Protein AF-A0AA95JXZ5-F1 (afdb_monomer)

Nearest PDB structures (foldseek):
  4j3o-assembly1_C  TM=3.258E-01  e=1.562E-01  Escherichia coli K-12
  1qpp-assembly1_A  TM=3.123E-01  e=1.182E-01  Escherichia coli
  1l4i-assembly1_A  TM=3.064E-01  e=6.408E-02  Escherichia coli
  3dsn-assembly1_A  TM=2.847E-01  e=1.477E-01  Yersinia pestis
  2co7-assembly1_B  TM=2.631E-01  e=3.805E-01  Salmonella enterica subsp. enterica serovar Typhimurium str. LT2

Solvent-accessible surface area (backbone atoms only — not comparable to full-atom values): 13450 Å² total; per-residue (Å²): 138,83,87,81,88,86,82,89,80,90,79,92,81,89,82,89,80,89,79,83,85,80,84,81,78,91,74,82,85,77,82,82,77,88,67,92,72,79,88,74,79,78,72,84,72,70,94,54,55,61,56,97,84,36,72,70,66,85,46,72,63,70,48,52,82,29,75,88,63,42,46,41,31,41,36,41,30,58,72,94,48,74,51,70,47,62,22,42,52,69,56,54,13,59,79,66,79,59,49,27,38,22,36,30,25,56,96,55,98,35,39,46,48,53,76,62,73,50,76,54,69,77,53,46,78,49,96,85,41,51,34,74,31,45,32,45,27,38,34,78,93,56,95,52,73,42,85,43,43,30,40,26,26,23,34,47,53,97,87,36,36,23,37,30,26,36,42,52,68,91,87,45,40,57,35,22,20,49,37,38,42,77,34,64,84,79,42,72,81,64,70,74,46,47,32,36,42,59,37,62,35,34,39,35,41,78,70,40,84,81,53,66,47,84,41,69,44,34,40,42,40,38,34,88

pLDDT: mean 74.13, std 23.11, range [26.23, 98.06]

Structure (mmCIF, N/CA/C/O backbone):
data_AF-A0AA95JXZ5-F1
#
_entry.id   AF-A0AA95JXZ5-F1
#
loop_
_atom_site.group_PDB
_atom_site.id
_atom_site.type_symbol
_atom_site.label_atom_id
_atom_site.label_alt_id
_atom_site.label_comp_id
_atom_site.label_asym_id
_atom_site.label_entity_id
_atom_site.label_seq_id
_atom_site.pdbx_PDB_ins_code
_atom_site.Cartn_x
_atom_site.Cartn_y
_atom_site.Cartn_z
_atom_site.occupancy
_atom_site.B_iso_or_equiv
_atom_site.auth_seq_id
_atom_site.auth_comp_id
_atom_site.auth_asym_id
_atom_site.auth_atom_id
_atom_site.pdbx_PDB_model_num
ATOM 1 N N . MET A 1 1 ? 23.896 -28.099 -85.132 1.00 43.19 1 MET A N 1
ATOM 2 C CA . MET A 1 1 ? 22.824 -27.150 -84.750 1.00 43.19 1 MET A CA 1
ATOM 3 C C . MET A 1 1 ? 23.008 -26.856 -83.258 1.00 43.19 1 MET A C 1
ATOM 5 O O . MET A 1 1 ? 22.682 -27.702 -82.448 1.00 43.19 1 MET A O 1
ATOM 9 N N . LEU A 1 2 ? 23.981 -26.020 -82.883 1.00 34.56 2 LEU A N 1
ATOM 10 C CA . LEU A 1 2 ? 23.867 -24.585 -82.557 1.00 34.56 2 LEU A CA 1
ATOM 11 C C . LEU A 1 2 ? 22.779 -24.227 -81.519 1.00 34.56 2 LEU A C 1
ATOM 13 O O . LEU A 1 2 ? 21.628 -24.065 -81.896 1.00 34.56 2 LEU A O 1
ATOM 17 N N . ARG A 1 3 ? 23.268 -23.968 -80.286 1.00 34.78 3 ARG A N 1
ATOM 18 C CA . ARG A 1 3 ? 22.788 -23.050 -79.216 1.00 34.78 3 ARG A CA 1
ATOM 19 C C . ARG A 1 3 ? 21.442 -23.420 -78.550 1.00 34.78 3 ARG A C 1
ATOM 21 O O . ARG A 1 3 ? 20.511 -23.822 -79.218 1.00 34.78 3 ARG A O 1
ATOM 28 N N . PHE A 1 4 ? 21.273 -23.329 -77.229 1.00 44.59 4 PHE A N 1
ATOM 29 C CA . PHE A 1 4 ? 21.661 -22.221 -76.352 1.00 44.59 4 PHE A CA 1
ATOM 30 C C . PHE A 1 4 ? 22.090 -22.651 -74.936 1.00 44.59 4 PHE A C 1
ATOM 32 O O . PHE A 1 4 ? 21.435 -23.444 -74.269 1.00 44.59 4 PHE A O 1
ATOM 39 N N . PHE A 1 5 ? 23.179 -22.025 -74.491 1.00 41.84 5 PHE A N 1
ATOM 40 C CA . PHE A 1 5 ? 23.481 -21.660 -73.106 1.00 41.84 5 PHE A CA 1
ATOM 41 C C . PHE A 1 5 ? 22.440 -20.637 -72.606 1.00 41.84 5 PHE A C 1
ATOM 43 O O . PHE A 1 5 ? 22.136 -19.711 -73.354 1.00 41.84 5 PHE A O 1
ATOM 50 N N . GLN A 1 6 ? 22.004 -20.693 -71.344 1.00 39.56 6 GLN A N 1
ATOM 51 C CA . GLN A 1 6 ? 22.535 -19.805 -70.293 1.00 39.56 6 GLN A CA 1
ATOM 52 C C . GLN A 1 6 ? 21.891 -20.046 -68.906 1.00 39.56 6 GLN A C 1
ATOM 54 O O . GLN A 1 6 ? 20.813 -20.632 -68.827 1.00 39.56 6 GLN A O 1
ATOM 59 N N . PRO A 1 7 ? 22.581 -19.633 -67.821 1.00 51.41 7 PRO A N 1
ATOM 60 C CA . PRO A 1 7 ? 22.330 -20.031 -66.436 1.00 51.41 7 PRO A CA 1
ATOM 61 C C . PRO A 1 7 ? 21.841 -18.855 -65.554 1.00 51.41 7 PRO A C 1
ATOM 63 O O . PRO A 1 7 ? 21.594 -17.768 -66.067 1.00 51.41 7 PRO A O 1
ATOM 66 N N . GLN A 1 8 ? 21.855 -19.081 -64.227 1.00 40.22 8 GLN A N 1
ATOM 67 C CA . GLN A 1 8 ? 21.884 -18.086 -63.127 1.00 40.22 8 GLN A CA 1
ATOM 68 C C . GLN A 1 8 ? 20.498 -17.541 -62.717 1.00 40.22 8 GLN A C 1
ATOM 70 O O . GLN A 1 8 ? 19.627 -17.366 -63.551 1.00 40.22 8 GLN A O 1
ATOM 75 N N . ASP A 1 9 ? 20.159 -17.266 -61.458 1.00 44.00 9 ASP A N 1
ATOM 76 C CA . ASP A 1 9 ? 20.909 -17.201 -60.205 1.00 44.00 9 ASP A CA 1
ATOM 77 C C . ASP A 1 9 ? 19.914 -17.243 -59.028 1.00 44.00 9 ASP A C 1
ATOM 79 O O . ASP A 1 9 ? 18.775 -16.787 -59.136 1.00 44.00 9 ASP A O 1
ATOM 83 N N . LYS A 1 10 ? 20.360 -17.732 -57.866 1.00 49.53 10 LYS A N 1
ATOM 84 C CA . LYS A 1 10 ? 19.676 -17.491 -56.586 1.00 49.53 10 LYS A CA 1
ATOM 85 C C . LYS A 1 10 ? 19.939 -16.052 -56.143 1.00 49.53 10 LYS A C 1
ATOM 87 O O . LYS A 1 10 ? 21.102 -15.664 -56.108 1.00 49.53 10 LYS A O 1
ATOM 92 N N . LYS A 1 11 ? 18.910 -15.339 -55.669 1.00 47.16 11 LYS A N 1
ATOM 93 C CA . LYS A 1 11 ? 19.008 -14.305 -54.617 1.00 47.16 11 LYS A CA 1
ATOM 94 C C . LYS A 1 11 ? 17.624 -14.001 -54.031 1.00 47.16 11 LYS A C 1
ATOM 96 O O . LYS A 1 11 ? 16.738 -13.508 -54.716 1.00 47.16 11 LYS A O 1
ATOM 101 N N . TYR A 1 12 ? 17.470 -14.308 -52.745 1.00 49.78 12 TYR A N 1
ATOM 102 C CA . TYR A 1 12 ? 16.412 -13.792 -51.880 1.00 49.78 12 TYR A CA 1
ATOM 103 C C . TYR A 1 12 ? 16.773 -12.367 -51.465 1.00 49.78 12 TYR A C 1
ATOM 105 O O . TYR A 1 12 ? 17.849 -12.189 -50.901 1.00 49.78 12 TYR A O 1
ATOM 113 N N . ILE A 1 13 ? 15.872 -11.400 -51.660 1.00 49.19 13 ILE A N 1
ATOM 114 C CA . ILE A 1 13 ? 15.792 -10.185 -50.836 1.00 49.19 13 ILE A CA 1
ATOM 115 C C . ILE A 1 13 ? 14.310 -9.838 -50.647 1.00 49.19 13 ILE A C 1
ATOM 117 O O . ILE A 1 13 ? 13.602 -9.480 -51.583 1.00 49.19 13 ILE A O 1
ATOM 121 N N . LEU A 1 14 ? 13.867 -9.989 -49.403 1.00 46.66 14 LEU A N 1
ATOM 122 C CA . LEU A 1 14 ? 12.642 -9.454 -48.824 1.00 46.66 14 LEU A CA 1
ATOM 123 C C . LEU A 1 14 ? 12.876 -7.969 -48.516 1.00 46.66 14 LEU A C 1
ATOM 125 O O . LEU A 1 14 ? 13.851 -7.679 -47.836 1.00 46.66 14 LEU A O 1
ATOM 129 N N . PHE A 1 15 ? 11.983 -7.063 -48.918 1.00 46.19 15 PHE A N 1
ATOM 130 C CA . PHE A 1 15 ? 11.674 -5.873 -48.117 1.00 46.19 15 PHE A CA 1
ATOM 131 C C . PHE A 1 15 ? 10.249 -5.386 -48.398 1.00 46.19 15 PHE A C 1
ATOM 133 O O . PHE A 1 15 ? 9.866 -5.075 -49.522 1.00 46.19 15 PHE A O 1
ATOM 140 N N . VAL A 1 16 ? 9.475 -5.376 -47.318 1.00 46.22 16 VAL A N 1
ATOM 141 C CA . VAL A 1 16 ? 8.135 -4.817 -47.158 1.00 46.22 16 VAL A CA 1
ATOM 142 C C . VAL A 1 16 ? 8.225 -3.294 -47.191 1.00 46.22 16 VAL A C 1
ATOM 144 O O . VAL A 1 16 ? 9.085 -2.735 -46.517 1.00 46.22 16 VAL A O 1
ATOM 147 N N . LEU A 1 17 ? 7.291 -2.624 -47.869 1.00 42.25 17 LEU A N 1
ATOM 148 C CA . LEU A 1 17 ? 6.917 -1.254 -47.518 1.00 42.25 17 LEU A CA 1
ATOM 149 C C . LEU A 1 17 ? 5.426 -1.027 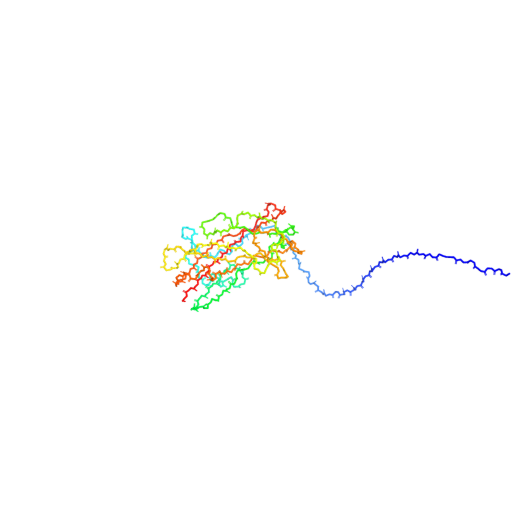-47.776 1.00 42.25 17 LEU A C 1
ATOM 151 O O . LEU A 1 17 ? 4.954 -0.860 -48.897 1.00 42.25 17 LEU A O 1
ATOM 155 N N . PHE A 1 18 ? 4.701 -1.073 -46.661 1.00 40.00 18 PHE A N 1
ATOM 156 C CA . PHE A 1 18 ? 3.349 -0.577 -46.468 1.00 40.00 18 PHE A CA 1
ATOM 157 C C . PHE A 1 18 ? 3.314 0.928 -46.759 1.00 40.00 18 PHE A C 1
ATOM 159 O O . PHE A 1 18 ? 4.159 1.683 -46.280 1.00 40.00 18 PHE A O 1
ATOM 166 N N . SER A 1 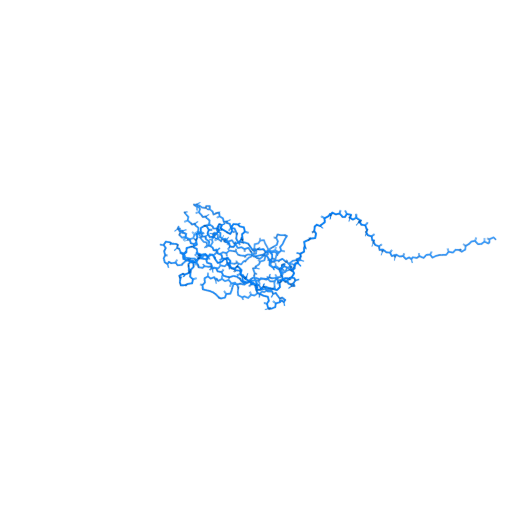19 ? 2.312 1.391 -47.495 1.00 40.88 19 SER A N 1
ATOM 167 C CA . SER A 1 19 ? 1.974 2.813 -47.582 1.00 40.88 19 SER A CA 1
ATOM 168 C C . SER A 1 19 ? 0.457 2.938 -47.563 1.00 40.88 19 SER A C 1
ATOM 170 O O . SER A 1 19 ? -0.196 2.947 -48.602 1.00 40.88 19 SER A O 1
ATOM 172 N N . ILE A 1 20 ? -0.109 2.985 -46.356 1.00 47.72 20 ILE A N 1
ATOM 173 C CA . ILE A 1 20 ? -1.484 3.439 -46.150 1.00 47.72 20 ILE A CA 1
ATOM 174 C C . ILE A 1 20 ? -1.428 4.966 -46.099 1.00 47.72 20 ILE A C 1
ATOM 176 O O . ILE A 1 20 ? -0.910 5.548 -45.147 1.00 47.72 20 ILE A O 1
ATOM 180 N N . LEU A 1 21 ? -1.963 5.607 -47.139 1.00 39.97 21 LEU A N 1
ATOM 181 C CA . LEU A 1 21 ? -2.372 7.005 -47.080 1.00 39.97 21 LEU A CA 1
ATOM 182 C C . LEU A 1 21 ? -3.576 7.112 -46.136 1.00 39.97 21 LEU A C 1
ATOM 184 O O . LEU A 1 21 ? -4.660 6.633 -46.460 1.00 39.97 21 LEU A O 1
ATOM 188 N N . VAL A 1 22 ? -3.405 7.788 -45.000 1.00 47.00 22 VAL A N 1
ATOM 189 C CA . VAL A 1 22 ? -4.522 8.364 -44.242 1.00 47.00 22 VAL A CA 1
ATOM 190 C C . VAL A 1 22 ? -4.534 9.859 -44.535 1.00 47.00 22 VAL A C 1
ATOM 192 O O . VAL A 1 22 ? -3.673 10.608 -44.075 1.00 47.00 22 VAL A O 1
ATOM 195 N N . LEU A 1 23 ? -5.497 10.290 -45.348 1.00 43.50 23 LEU A N 1
ATOM 196 C CA . LEU A 1 23 ? -5.754 11.700 -45.605 1.00 43.50 23 LEU A CA 1
ATOM 197 C C . LEU A 1 23 ? -6.553 12.304 -44.441 1.00 43.50 23 LEU A C 1
ATOM 199 O O . LEU A 1 23 ? -7.715 11.982 -44.227 1.00 43.50 23 LEU A O 1
ATOM 203 N N . ALA A 1 24 ? -5.861 13.180 -43.713 1.00 37.38 24 ALA A N 1
ATOM 204 C CA . ALA A 1 24 ? -6.305 14.475 -43.199 1.00 37.38 24 ALA A CA 1
ATOM 205 C C . ALA A 1 24 ? -7.728 14.589 -42.609 1.00 37.38 24 ALA A C 1
ATOM 207 O O . ALA A 1 24 ? -8.682 14.957 -43.290 1.00 37.38 24 ALA A O 1
ATOM 208 N N . 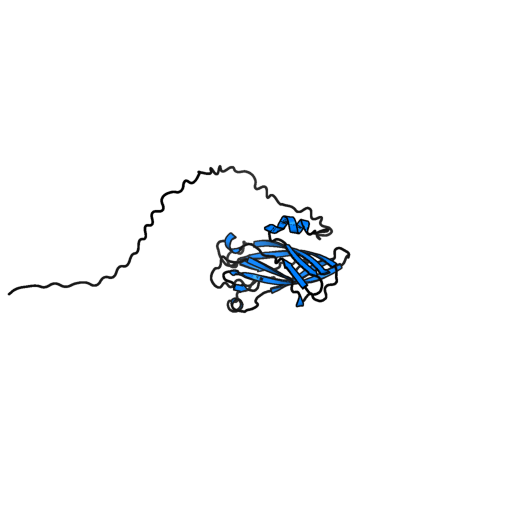GLY A 1 25 ? -7.816 14.446 -41.283 1.00 33.22 25 GLY A N 1
ATOM 209 C CA . GLY A 1 25 ? -8.813 15.139 -40.465 1.00 33.22 25 GLY A CA 1
ATOM 210 C C . GLY A 1 25 ? -8.243 16.463 -39.941 1.00 33.22 25 GLY A C 1
ATOM 211 O O . GLY A 1 25 ? -7.137 16.501 -39.404 1.00 33.22 25 GLY A O 1
ATOM 212 N N . CYS A 1 26 ? -8.985 17.556 -40.119 1.00 38.53 26 CYS A N 1
ATOM 213 C CA . CYS A 1 26 ? -8.640 18.914 -39.698 1.00 38.53 26 CYS A CA 1
ATOM 214 C C . CYS A 1 26 ? -8.345 19.028 -38.189 1.00 38.53 26 CYS A C 1
ATOM 216 O O . CYS A 1 26 ? -9.260 19.066 -37.368 1.00 38.53 26 CYS A O 1
ATOM 218 N N . GLY A 1 27 ? -7.069 19.174 -37.825 1.00 34.69 27 GLY A N 1
ATOM 219 C CA . GLY A 1 27 ? -6.646 19.609 -36.494 1.00 34.69 27 GLY A CA 1
ATOM 220 C C . GLY A 1 27 ? -6.626 21.135 -36.395 1.00 34.69 27 GLY A C 1
ATOM 221 O O . GLY A 1 27 ? -5.846 21.801 -37.077 1.00 34.69 27 GLY A O 1
ATOM 222 N N . LYS A 1 28 ? -7.463 21.705 -35.521 1.00 37.09 28 LYS A N 1
ATOM 223 C CA . LYS A 1 28 ? -7.310 23.086 -35.036 1.00 37.09 28 LYS A CA 1
ATOM 224 C C . LYS A 1 28 ? -5.917 23.232 -34.411 1.00 37.09 28 LYS A C 1
ATOM 226 O O . LYS A 1 28 ? -5.587 22.522 -33.465 1.00 37.09 28 LYS A O 1
ATOM 231 N N . LYS A 1 29 ? -5.117 24.177 -34.914 1.00 32.81 29 LYS A N 1
ATOM 232 C CA . LYS A 1 29 ? -3.873 24.617 -34.269 1.00 32.81 29 LYS A CA 1
ATOM 233 C C . LYS A 1 29 ? -4.215 25.246 -32.918 1.00 32.81 29 LYS A C 1
ATOM 235 O O . LYS A 1 29 ? -4.776 26.337 -32.876 1.00 32.81 29 LYS A O 1
ATOM 240 N N . ILE A 1 30 ? -3.868 24.569 -31.829 1.00 34.84 30 ILE A N 1
ATOM 241 C CA . ILE A 1 30 ? -3.812 25.185 -30.504 1.00 34.84 30 ILE A CA 1
ATOM 242 C C . ILE A 1 30 ? -2.408 25.776 -30.369 1.00 34.84 30 ILE A C 1
ATOM 244 O O . ILE A 1 30 ? -1.409 25.060 -30.374 1.00 34.84 30 ILE A O 1
ATOM 248 N N . HIS A 1 31 ? -2.343 27.103 -30.321 1.00 29.05 31 HIS A N 1
ATOM 249 C CA . HIS A 1 31 ? -1.143 27.855 -29.980 1.00 29.05 31 HIS A CA 1
ATOM 250 C C . HIS A 1 31 ? -0.789 27.577 -28.511 1.00 29.05 31 HIS A C 1
ATOM 252 O O . HIS A 1 31 ? -1.501 28.035 -27.621 1.00 29.05 31 HIS A O 1
ATOM 258 N N . PHE A 1 32 ? 0.321 26.889 -28.242 1.00 29.23 32 PHE A N 1
ATOM 259 C CA . PHE A 1 32 ? 0.961 26.973 -26.929 1.00 29.23 32 PHE A CA 1
ATOM 260 C C . PHE A 1 32 ? 1.926 28.155 -26.945 1.00 29.23 32 PHE A C 1
ATOM 262 O O . PHE A 1 32 ? 3.040 28.087 -27.459 1.00 29.23 32 PHE A O 1
ATOM 269 N N . SER A 1 33 ? 1.442 29.278 -26.417 1.00 28.98 33 SER A N 1
ATOM 270 C CA . SER A 1 33 ? 2.281 30.408 -26.044 1.00 28.98 33 SER A CA 1
ATOM 271 C C . SER A 1 33 ? 3.094 30.010 -24.817 1.00 28.98 33 SER A C 1
ATOM 273 O O . SER A 1 33 ? 2.550 29.885 -23.724 1.00 28.98 33 SER A O 1
ATOM 275 N N . SER A 1 34 ? 4.402 29.848 -25.002 1.00 36.00 34 SER A N 1
ATOM 276 C CA . SER A 1 34 ? 5.377 29.820 -23.915 1.00 36.00 34 SER A CA 1
ATOM 277 C C . SER A 1 34 ? 5.326 31.151 -23.165 1.00 36.00 34 SER A C 1
ATOM 279 O O . SER A 1 34 ? 5.715 32.188 -23.703 1.00 36.00 34 SER A O 1
ATOM 281 N N . LYS A 1 35 ? 4.854 31.126 -21.919 1.00 30.36 35 LYS A N 1
ATOM 282 C CA . LYS A 1 35 ? 5.167 32.151 -20.926 1.00 30.36 35 LYS A CA 1
ATOM 283 C C . LYS A 1 35 ? 5.848 31.469 -19.750 1.00 30.36 35 LYS A C 1
ATOM 285 O O . LYS A 1 35 ? 5.239 30.659 -19.063 1.00 30.36 35 LYS A O 1
ATOM 290 N N . ASN A 1 36 ? 7.109 31.844 -19.544 1.00 37.97 36 ASN A N 1
ATOM 291 C CA . ASN A 1 36 ? 7.760 31.780 -18.245 1.00 37.97 36 ASN A CA 1
ATOM 292 C C . ASN A 1 36 ? 6.834 32.422 -17.206 1.00 37.97 36 ASN A C 1
ATOM 294 O O . ASN A 1 36 ? 6.407 33.565 -17.383 1.00 37.97 36 ASN A O 1
ATOM 298 N N . GLY A 1 37 ? 6.529 31.679 -16.153 1.00 27.84 37 GLY A N 1
ATOM 299 C CA . GLY A 1 37 ? 5.707 32.128 -15.041 1.00 27.84 37 GLY A CA 1
ATOM 300 C C . GLY A 1 37 ? 5.565 30.985 -14.051 1.00 27.84 37 GLY A C 1
ATOM 301 O O . GLY A 1 37 ? 4.931 29.988 -14.368 1.00 27.84 37 GLY A O 1
ATOM 302 N N . GLU A 1 38 ? 6.261 31.130 -12.927 1.00 27.56 38 GLU A N 1
ATOM 303 C CA . GLU A 1 38 ? 6.088 30.455 -11.637 1.00 27.56 38 GLU A CA 1
ATOM 304 C C . GLU A 1 38 ? 5.159 29.235 -11.602 1.00 27.56 38 GLU A C 1
ATOM 306 O O . GLU A 1 38 ? 3.936 29.341 -11.695 1.00 27.56 38 GLU A O 1
ATOM 311 N N . THR A 1 39 ? 5.758 28.071 -11.342 1.00 26.23 39 THR A N 1
ATOM 312 C CA . THR A 1 39 ? 5.060 26.856 -10.929 1.00 26.23 39 THR A CA 1
ATOM 313 C C . THR A 1 39 ? 4.381 27.099 -9.579 1.00 26.23 39 THR A C 1
ATOM 315 O O . THR A 1 39 ? 4.920 26.784 -8.521 1.00 26.23 39 THR A O 1
ATOM 318 N N . THR A 1 40 ? 3.181 27.670 -9.597 1.00 29.70 40 THR A N 1
ATOM 319 C CA . THR A 1 40 ? 2.250 27.560 -8.478 1.00 29.70 40 THR A CA 1
ATOM 320 C C . THR A 1 40 ? 1.759 26.117 -8.476 1.00 29.70 40 THR A C 1
ATOM 322 O O . THR A 1 40 ? 0.859 25.738 -9.224 1.00 29.70 40 THR A O 1
ATOM 325 N N . GLN A 1 41 ? 2.418 25.280 -7.669 1.00 32.44 41 GLN A N 1
ATOM 326 C CA . GLN A 1 41 ? 1.840 24.028 -7.199 1.00 32.44 41 GLN A CA 1
ATOM 327 C C . GLN A 1 41 ? 0.540 24.392 -6.484 1.00 32.44 41 GLN A C 1
ATOM 329 O O . GLN A 1 41 ? 0.548 24.863 -5.351 1.00 32.44 41 GLN A O 1
ATOM 334 N N . GLY A 1 42 ? -0.583 24.223 -7.179 1.00 26.88 42 GLY A N 1
ATOM 335 C CA . GLY A 1 42 ? -1.884 24.138 -6.542 1.00 26.88 42 GLY A CA 1
ATOM 336 C C . GLY A 1 42 ? -1.919 22.846 -5.743 1.00 26.88 42 GLY A C 1
ATOM 337 O O . GLY A 1 42 ? -2.405 21.830 -6.231 1.00 26.88 42 GLY A O 1
ATOM 338 N N . GLU A 1 43 ? -1.347 22.869 -4.541 1.00 33.41 43 GLU A N 1
ATOM 339 C CA . GLU A 1 43 ? -1.717 21.930 -3.497 1.00 33.41 43 GLU A CA 1
ATOM 340 C C . GLU A 1 43 ? -3.224 22.087 -3.293 1.00 33.41 43 GLU A C 1
ATOM 342 O O . GLU A 1 43 ? -3.691 23.089 -2.751 1.00 33.41 43 GLU A O 1
ATOM 347 N N . THR A 1 44 ? -4.014 21.107 -3.724 1.00 31.09 44 THR A N 1
ATOM 348 C CA . THR A 1 44 ? -5.335 20.895 -3.133 1.00 31.09 44 THR A CA 1
ATOM 349 C C . THR A 1 44 ? -5.104 20.362 -1.725 1.00 31.09 44 THR A C 1
ATOM 351 O O . THR A 1 44 ? -5.201 19.163 -1.461 1.00 31.09 44 THR A O 1
ATOM 354 N N . SER A 1 45 ? -4.697 21.261 -0.830 1.00 34.59 45 SER A N 1
ATOM 355 C CA . SER A 1 45 ? -4.623 21.016 0.598 1.00 34.59 45 SER A CA 1
ATOM 356 C C . SER A 1 45 ? -6.051 20.801 1.088 1.00 34.59 45 SER A C 1
ATOM 358 O O . SER A 1 45 ? -6.870 21.714 1.172 1.00 34.59 45 SER A O 1
ATOM 360 N N . LEU A 1 46 ? -6.388 19.537 1.336 1.00 41.50 46 LEU A N 1
ATOM 361 C CA . LEU A 1 46 ? -7.597 19.199 2.073 1.00 41.50 46 LEU A CA 1
ATOM 362 C C . LEU A 1 46 ? -7.534 19.905 3.432 1.00 41.50 46 LEU A C 1
ATOM 364 O O . LEU A 1 46 ? -6.478 19.919 4.069 1.00 41.50 46 LEU A O 1
ATOM 368 N N . ASN A 1 47 ? -8.662 20.455 3.886 1.00 37.66 47 ASN A N 1
ATOM 369 C CA . ASN A 1 47 ? -8.830 21.018 5.230 1.00 37.66 47 ASN A CA 1
ATOM 370 C C . ASN A 1 47 ? -8.857 19.892 6.278 1.00 37.66 47 ASN A C 1
ATOM 372 O O . ASN A 1 47 ? -9.834 19.688 6.991 1.00 37.66 47 ASN A O 1
ATOM 376 N N . VAL A 1 48 ? -7.775 19.130 6.355 1.00 45.97 48 VAL A N 1
ATOM 377 C CA . VAL A 1 48 ? -7.544 18.143 7.395 1.00 45.97 48 VAL A CA 1
ATOM 378 C C . VAL A 1 48 ? -6.826 18.872 8.515 1.00 45.97 48 VAL A C 1
ATOM 380 O O . VAL A 1 48 ? -5.654 19.224 8.401 1.00 45.97 48 VAL A O 1
ATOM 383 N N . THR A 1 49 ? -7.526 19.152 9.609 1.00 44.81 49 THR A N 1
ATOM 384 C CA . THR A 1 49 ? -6.870 19.678 10.805 1.00 44.81 49 THR A CA 1
ATOM 385 C C . THR A 1 49 ? -5.943 18.596 11.345 1.00 44.81 49 THR A C 1
ATOM 387 O O . THR A 1 49 ? -6.378 17.476 11.593 1.00 44.81 49 THR A O 1
ATOM 390 N N . HIS A 1 50 ? -4.657 18.900 11.508 1.00 48.50 50 HIS A N 1
ATOM 391 C CA . HIS A 1 50 ? -3.714 17.967 12.113 1.00 48.50 50 HIS A CA 1
ATOM 392 C C . HIS A 1 50 ? -3.582 18.265 13.611 1.00 48.50 50 HIS A C 1
ATOM 394 O O . HIS A 1 50 ? -3.184 19.365 13.987 1.00 48.50 50 HIS A O 1
ATOM 400 N N . ILE A 1 51 ? -3.871 17.294 14.478 1.00 45.81 51 ILE A N 1
ATOM 401 C CA . ILE A 1 51 ? -3.586 17.372 15.918 1.00 45.81 51 ILE A CA 1
ATOM 402 C C . ILE A 1 51 ? -2.425 16.419 16.196 1.00 45.81 51 ILE A C 1
ATOM 404 O O . ILE A 1 51 ? -2.554 15.220 15.984 1.00 45.81 51 ILE A O 1
ATOM 408 N N . ASN A 1 52 ? -1.271 16.933 16.635 1.00 43.19 52 ASN A N 1
ATOM 409 C CA . ASN A 1 52 ? -0.049 16.144 16.882 1.00 43.19 52 ASN A CA 1
ATOM 410 C C . ASN A 1 52 ? 0.422 15.300 15.675 1.00 43.19 52 ASN A C 1
ATOM 412 O O . ASN A 1 52 ? 0.951 14.205 15.846 1.00 43.19 52 ASN A O 1
ATOM 416 N N . GLY A 1 53 ? 0.209 15.795 14.450 1.00 46.41 53 GLY A N 1
ATOM 417 C CA . GLY A 1 53 ? 0.530 15.076 13.211 1.00 46.41 53 GLY A CA 1
ATOM 418 C C . GLY A 1 53 ? -0.566 14.121 12.724 1.00 46.41 53 GLY A C 1
ATOM 419 O O . GLY A 1 53 ? -0.431 13.568 11.638 1.00 46.41 53 GLY A O 1
ATOM 420 N N . PHE A 1 54 ? -1.670 13.975 13.463 1.00 43.44 54 PHE A N 1
ATOM 421 C CA . PHE A 1 54 ? -2.802 13.130 13.084 1.00 43.44 54 PHE A CA 1
ATOM 422 C C . PHE A 1 54 ? -3.906 13.921 12.396 1.00 43.44 54 PHE A C 1
ATOM 424 O O . PHE A 1 54 ? -4.293 14.963 12.923 1.00 43.44 54 PHE A O 1
ATOM 431 N N . PRO A 1 55 ? -4.480 13.415 11.297 1.00 56.84 55 PRO A N 1
ATOM 432 C CA . PRO A 1 55 ? -5.673 14.009 10.712 1.00 56.84 55 PRO A CA 1
ATOM 433 C C . PRO A 1 55 ? -6.836 13.894 11.711 1.00 56.84 55 PRO A C 1
ATOM 435 O O . PRO A 1 55 ? -7.169 12.796 12.123 1.00 56.84 55 PRO A O 1
ATOM 438 N N . SER A 1 56 ? -7.437 14.995 12.165 1.00 47.94 56 SER A N 1
ATOM 439 C CA . SER A 1 56 ? -8.373 14.978 13.303 1.00 47.94 56 SER A CA 1
ATOM 440 C C . SER A 1 56 ? -9.823 14.677 12.926 1.00 47.94 56 SER A C 1
ATOM 442 O O . SER A 1 56 ? -10.660 14.530 13.813 1.00 47.94 56 SER A O 1
ATOM 444 N N . ASN A 1 57 ? -10.149 14.636 11.633 1.00 54.84 57 ASN A N 1
ATOM 445 C CA . ASN A 1 57 ? -11.490 14.321 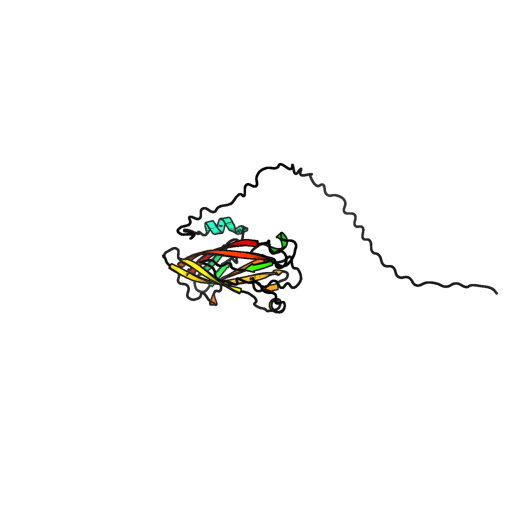11.148 1.00 54.84 57 ASN A CA 1
ATOM 446 C C . ASN A 1 57 ? -11.431 13.964 9.653 1.00 54.84 57 ASN A C 1
ATOM 448 O O . ASN A 1 57 ? -11.644 14.832 8.816 1.00 54.84 57 ASN A O 1
ATOM 452 N N . ILE A 1 58 ? -11.091 12.717 9.310 1.00 57.59 58 ILE A N 1
ATOM 453 C CA . ILE A 1 58 ? -11.294 12.225 7.939 1.00 57.59 58 ILE A CA 1
ATOM 454 C C . ILE A 1 58 ? -12.753 11.787 7.838 1.00 57.59 58 ILE A C 1
ATOM 456 O O . ILE A 1 58 ? -13.197 10.883 8.548 1.00 57.59 58 ILE A O 1
ATOM 460 N N . THR A 1 59 ? -13.510 12.457 6.984 1.00 58.91 59 THR A N 1
ATOM 461 C CA . THR A 1 59 ? -14.900 12.136 6.676 1.00 58.91 59 THR A CA 1
ATOM 462 C C . THR A 1 59 ? -14.991 11.359 5.366 1.00 58.91 59 THR A C 1
ATOM 464 O O . THR A 1 59 ? -14.087 11.403 4.527 1.00 58.91 59 THR A O 1
ATOM 467 N N . GLU A 1 60 ? -16.124 10.689 5.138 1.00 56.72 60 GLU A N 1
ATOM 468 C CA . GLU A 1 60 ? -16.439 10.166 3.806 1.00 56.72 60 GLU A CA 1
ATOM 469 C C . GLU A 1 60 ? -16.370 11.261 2.742 1.00 56.72 60 GLU A C 1
ATOM 471 O O . GLU A 1 60 ? -16.028 10.958 1.613 1.00 56.72 60 GLU A O 1
ATOM 476 N N . GLN A 1 61 ? -16.639 12.527 3.083 1.00 54.53 61 GLN A N 1
ATOM 477 C CA . GLN A 1 61 ? -16.600 13.652 2.151 1.00 54.53 61 GLN A CA 1
ATOM 478 C C . GLN A 1 61 ? -15.164 14.018 1.727 1.00 54.53 61 GLN A C 1
ATOM 480 O O . GLN A 1 61 ? -14.950 14.384 0.570 1.00 54.53 61 GLN A O 1
ATOM 485 N N . ASP A 1 62 ? -14.177 13.813 2.605 1.00 56.47 62 ASP A N 1
ATOM 486 C CA . ASP A 1 62 ? -12.743 13.939 2.292 1.00 56.47 62 ASP A CA 1
ATOM 487 C C . ASP A 1 62 ? -12.260 12.806 1.370 1.00 56.47 62 ASP A C 1
ATOM 489 O O . ASP A 1 62 ? -11.376 12.996 0.530 1.00 56.47 62 ASP A O 1
ATOM 493 N N . CYS A 1 63 ? -12.901 11.637 1.472 1.00 55.94 63 CYS A N 1
ATOM 494 C CA . CYS A 1 63 ? -12.747 10.533 0.523 1.00 55.94 63 CYS A CA 1
ATOM 495 C C . CYS A 1 63 ? -13.633 10.706 -0.737 1.00 55.94 63 CYS A C 1
ATOM 497 O O . CYS A 1 63 ? -13.318 10.185 -1.803 1.00 55.94 63 CYS A O 1
ATOM 499 N N . ALA A 1 64 ? -14.732 11.469 -0.654 1.00 44.28 64 ALA A N 1
ATOM 500 C CA . ALA A 1 64 ? -15.704 11.665 -1.731 1.00 44.28 64 ALA A CA 1
ATOM 501 C C . ALA A 1 64 ? -15.242 12.712 -2.747 1.00 44.28 64 ALA A C 1
ATOM 503 O O . ALA A 1 64 ? -15.447 12.547 -3.949 1.00 44.28 64 ALA A O 1
ATOM 504 N N . GLN A 1 65 ? -14.538 13.753 -2.288 1.00 44.53 65 GLN A N 1
ATOM 505 C CA . GLN A 1 65 ? -13.827 14.680 -3.176 1.00 44.53 65 GLN A CA 1
ATOM 506 C C . GLN A 1 65 ? -12.692 13.987 -3.956 1.00 44.53 65 GLN A C 1
ATOM 508 O O . GLN A 1 65 ? -12.161 14.558 -4.905 1.00 44.53 65 GLN A O 1
ATOM 513 N N . THR A 1 66 ? -12.378 12.731 -3.615 1.00 43.22 66 THR A N 1
ATOM 514 C CA . THR A 1 66 ? -11.398 11.867 -4.279 1.00 43.22 66 THR A CA 1
ATOM 515 C C . THR A 1 66 ? -12.006 10.590 -4.885 1.00 43.22 66 THR A C 1
ATOM 517 O O . THR A 1 66 ? -11.250 9.695 -5.261 1.00 43.22 66 THR A O 1
ATOM 520 N N . ILE A 1 67 ? -13.333 10.515 -5.114 1.00 34.84 67 ILE A N 1
ATOM 521 C CA . ILE A 1 67 ? -13.984 9.371 -5.812 1.00 34.84 67 ILE A CA 1
ATOM 522 C C . ILE A 1 67 ? -13.358 9.088 -7.191 1.00 34.84 67 ILE A C 1
ATOM 524 O O . ILE A 1 67 ? -13.402 7.958 -7.667 1.00 34.84 67 ILE A O 1
ATOM 528 N N . TYR A 1 68 ? -12.707 10.084 -7.798 1.00 40.12 68 TYR A N 1
ATOM 529 C CA . TYR A 1 68 ? -11.957 9.940 -9.049 1.00 40.12 68 TYR A CA 1
ATOM 530 C C . TYR A 1 68 ? -10.426 9.997 -8.892 1.00 40.12 68 TYR A C 1
ATOM 532 O O . TYR A 1 68 ? -9.720 9.917 -9.893 1.00 40.12 68 TYR A O 1
ATOM 540 N N . ALA A 1 69 ? -9.900 10.152 -7.672 1.00 48.31 69 ALA A N 1
ATOM 541 C CA . ALA A 1 69 ? -8.465 10.332 -7.429 1.00 48.31 69 ALA A CA 1
ATOM 542 C C . ALA A 1 69 ? -7.744 9.061 -6.935 1.00 48.31 69 ALA A C 1
ATOM 544 O O . ALA A 1 69 ? -6.518 9.029 -6.938 1.00 48.31 69 ALA A O 1
ATOM 545 N N . ASN A 1 70 ? -8.468 7.994 -6.567 1.00 59.00 70 ASN A N 1
ATOM 546 C CA . ASN A 1 70 ? -7.895 6.722 -6.088 1.00 59.00 70 ASN A CA 1
ATOM 547 C C . ASN A 1 70 ? -6.945 6.867 -4.880 1.00 59.00 70 ASN A C 1
ATOM 549 O O . ASN A 1 70 ? -6.033 6.067 -4.693 1.00 59.00 70 ASN A O 1
ATOM 553 N N . GLU A 1 71 ? -7.155 7.893 -4.051 1.00 67.38 71 GLU A N 1
ATOM 554 C CA . GLU A 1 71 ? -6.262 8.233 -2.931 1.00 67.38 71 GLU A CA 1
ATOM 555 C C . GLU A 1 71 ? -6.664 7.588 -1.592 1.00 67.38 71 GLU A C 1
ATOM 557 O O . GLU A 1 71 ? -5.933 7.698 -0.602 1.00 67.38 71 GLU A O 1
ATOM 562 N N . CYS A 1 72 ? -7.821 6.919 -1.548 1.00 81.38 72 CYS A N 1
ATOM 563 C CA . CYS A 1 72 ? -8.423 6.409 -0.317 1.00 81.38 72 CYS A CA 1
ATOM 564 C C . CYS A 1 72 ? -8.774 4.919 -0.424 1.00 81.38 72 CYS A C 1
ATOM 566 O O . CYS A 1 72 ? -9.424 4.495 -1.376 1.00 81.38 72 CYS A O 1
ATOM 568 N N . LEU A 1 73 ? -8.391 4.150 0.597 1.00 85.62 73 LEU A N 1
ATOM 569 C CA . LEU A 1 73 ? -8.930 2.823 0.895 1.00 85.62 73 LEU A CA 1
ATOM 570 C C . LEU A 1 73 ? -10.139 3.001 1.821 1.00 85.62 73 LEU A C 1
ATOM 572 O O . LEU A 1 73 ? -9.982 3.493 2.942 1.00 85.62 73 LEU A O 1
ATOM 576 N N . ILE A 1 74 ? -11.326 2.591 1.373 1.00 85.38 74 ILE A N 1
ATOM 577 C CA . ILE A 1 74 ? -12.559 2.669 2.173 1.00 85.38 74 ILE A CA 1
ATOM 578 C C . ILE A 1 74 ? -13.070 1.259 2.421 1.00 85.38 74 ILE A C 1
ATOM 580 O O . ILE A 1 74 ? -13.257 0.493 1.480 1.00 85.38 74 ILE A O 1
ATOM 584 N N . VAL A 1 75 ? -13.334 0.915 3.677 1.00 85.12 75 VAL A N 1
ATOM 585 C CA . VAL A 1 75 ? -13.875 -0.397 4.046 1.00 85.12 75 VAL A CA 1
ATOM 586 C C . VAL A 1 75 ? -15.098 -0.209 4.914 1.00 85.12 75 VAL A C 1
ATOM 588 O O . VAL A 1 75 ? -15.038 0.472 5.932 1.00 85.12 75 VAL A O 1
ATOM 591 N N . LYS A 1 76 ? -16.191 -0.867 4.542 1.00 87.44 76 LYS A N 1
ATOM 592 C CA . LYS A 1 76 ? -17.424 -0.916 5.322 1.00 87.44 76 LYS A CA 1
ATOM 593 C C . LYS A 1 76 ? -17.740 -2.358 5.668 1.00 87.44 76 LYS A C 1
ATOM 595 O O . LYS A 1 76 ? -17.943 -3.176 4.772 1.00 87.44 76 LYS A O 1
ATOM 600 N N . LYS A 1 77 ? -17.791 -2.680 6.956 1.00 85.25 77 LYS A N 1
ATOM 601 C CA . LYS A 1 77 ? -18.261 -3.971 7.453 1.00 85.25 77 LYS A CA 1
ATOM 602 C C . LYS A 1 77 ? -19.674 -3.812 7.996 1.00 85.25 77 LYS A C 1
ATOM 604 O O . LYS A 1 77 ? -19.893 -2.997 8.885 1.00 85.25 77 LYS A O 1
ATOM 609 N N . ASN A 1 78 ? -20.598 -4.615 7.477 1.00 80.75 78 ASN A N 1
ATOM 610 C CA . ASN A 1 78 ? -21.972 -4.722 7.962 1.00 80.75 78 ASN A CA 1
ATOM 611 C C . ASN A 1 78 ? -22.264 -6.195 8.281 1.00 80.75 78 ASN A C 1
ATOM 613 O O . ASN A 1 78 ? -22.481 -6.998 7.367 1.00 80.75 78 ASN A O 1
ATOM 617 N N . GLY A 1 79 ? -22.243 -6.564 9.566 1.00 77.62 79 GLY A N 1
ATOM 618 C CA . GLY A 1 79 ? -22.293 -7.973 9.970 1.00 77.62 79 GLY A CA 1
ATOM 619 C C . GLY A 1 79 ? -21.053 -8.726 9.476 1.00 77.62 79 GLY A C 1
ATOM 620 O O . GLY A 1 79 ? -19.937 -8.249 9.650 1.00 77.62 79 GLY A O 1
ATOM 621 N N . ASP A 1 80 ? -21.222 -9.873 8.814 1.00 75.38 80 ASP A N 1
ATOM 622 C CA . ASP A 1 80 ? -20.093 -10.647 8.262 1.00 75.38 80 ASP A CA 1
ATOM 623 C C . ASP A 1 80 ? -19.624 -10.163 6.876 1.00 75.38 80 ASP A C 1
ATOM 625 O O . ASP A 1 80 ? -18.609 -10.631 6.354 1.00 75.38 80 ASP A O 1
ATOM 629 N N . ASN A 1 81 ? -20.334 -9.205 6.271 1.00 80.12 81 ASN A N 1
ATOM 630 C CA . ASN A 1 81 ? -20.046 -8.726 4.924 1.00 80.12 81 ASN A CA 1
ATOM 631 C C . ASN A 1 81 ? -19.115 -7.513 4.957 1.00 80.12 81 ASN A C 1
ATOM 633 O O . ASN A 1 81 ? -19.461 -6.468 5.511 1.00 80.12 81 ASN A O 1
ATOM 637 N N . TYR A 1 82 ? -17.962 -7.640 4.301 1.00 81.25 82 TYR A N 1
ATOM 638 C CA . TYR A 1 82 ? -17.046 -6.534 4.029 1.00 81.25 82 TYR A CA 1
ATOM 639 C C . TYR A 1 82 ? -17.273 -6.024 2.608 1.00 81.25 82 TYR A C 1
ATOM 641 O O . TYR A 1 82 ? -17.212 -6.793 1.651 1.00 81.25 82 TYR A O 1
ATOM 649 N N . ASN A 1 83 ? -17.507 -4.724 2.476 1.00 82.19 83 ASN A N 1
ATOM 650 C CA . ASN A 1 83 ? -17.474 -4.009 1.212 1.00 82.19 83 ASN A CA 1
ATOM 651 C C . ASN A 1 83 ? -16.250 -3.086 1.231 1.00 82.19 83 ASN A C 1
ATOM 653 O O . ASN A 1 83 ? -16.221 -2.132 2.012 1.00 82.19 83 ASN A O 1
ATOM 657 N N . SER A 1 84 ? -15.228 -3.398 0.431 1.00 77.69 84 SER A N 1
ATOM 658 C CA . SER A 1 84 ? -14.016 -2.586 0.313 1.00 77.69 84 SER A CA 1
ATOM 659 C C . SER A 1 84 ? -13.930 -1.921 -1.059 1.00 77.69 84 SER A C 1
ATOM 661 O O . SER A 1 84 ? -14.082 -2.552 -2.103 1.00 77.69 84 SER A O 1
ATOM 663 N N . GLN A 1 85 ? -13.657 -0.620 -1.050 1.00 82.56 85 GLN A N 1
ATOM 664 C CA . GLN A 1 85 ? -13.125 0.096 -2.196 1.00 82.56 85 GLN A CA 1
ATOM 665 C C . GLN A 1 85 ? -11.604 0.046 -2.105 1.00 82.56 85 GLN A C 1
ATOM 667 O O . GLN A 1 85 ? -11.022 0.652 -1.207 1.00 82.56 85 GLN A O 1
ATOM 672 N N . LEU A 1 86 ? -10.985 -0.656 -3.051 1.00 81.88 86 LEU A N 1
ATOM 673 C CA . LEU A 1 86 ? -9.536 -0.798 -3.160 1.00 81.88 86 LEU A CA 1
ATOM 674 C C . LEU A 1 86 ? -8.852 0.555 -3.378 1.00 81.88 86 LEU A C 1
ATOM 676 O O . LEU A 1 86 ? -9.349 1.402 -4.123 1.00 81.88 86 LEU A O 1
ATOM 680 N N . PHE A 1 87 ? -7.661 0.707 -2.806 1.00 88.75 87 PHE A N 1
ATOM 681 C CA . PHE A 1 87 ? -6.741 1.766 -3.204 1.00 88.75 87 PHE A CA 1
ATOM 682 C C . PHE A 1 87 ? -5.928 1.291 -4.410 1.00 88.75 87 PHE A C 1
ATOM 684 O O . PHE A 1 87 ? -5.391 0.178 -4.391 1.00 88.75 87 PHE A O 1
ATOM 691 N N . PHE A 1 88 ? -5.792 2.137 -5.433 1.00 88.69 88 PHE A N 1
ATOM 692 C CA . PHE A 1 88 ? -4.910 1.848 -6.559 1.00 88.69 88 PHE A CA 1
ATOM 693 C C . PHE A 1 88 ? -4.238 3.101 -7.117 1.00 88.69 88 PHE A C 1
ATOM 695 O O . PHE A 1 88 ? -4.863 4.144 -7.269 1.00 88.69 88 PHE A O 1
ATOM 702 N N . THR A 1 89 ? -2.965 3.014 -7.489 1.00 89.06 89 THR A N 1
ATOM 703 C CA . THR A 1 89 ? -2.306 4.124 -8.192 1.00 89.06 89 THR A CA 1
ATOM 704 C C . THR A 1 89 ? -2.476 3.996 -9.704 1.00 89.06 89 THR A C 1
ATOM 706 O O . THR A 1 89 ? -2.605 2.885 -10.225 1.00 89.06 89 THR A O 1
ATOM 709 N N . PRO A 1 90 ? -2.360 5.103 -10.458 1.00 88.00 90 PRO A N 1
ATOM 710 C CA . PRO A 1 90 ? -2.010 5.028 -11.871 1.00 88.00 90 PRO A CA 1
ATOM 711 C C . PRO A 1 90 ? -0.700 4.258 -12.086 1.00 88.00 90 PRO A C 1
ATOM 713 O O . PRO A 1 90 ? 0.052 3.988 -11.145 1.00 88.00 90 PRO A O 1
ATOM 716 N N . ASN A 1 91 ? -0.404 3.944 -13.345 1.00 89.38 91 ASN A N 1
ATOM 717 C CA . ASN A 1 91 ? 0.862 3.332 -13.722 1.00 89.38 91 ASN A CA 1
ATOM 718 C C . ASN A 1 91 ? 2.027 4.317 -13.520 1.00 89.38 91 ASN A C 1
ATOM 720 O O . ASN A 1 91 ? 2.279 5.164 -14.371 1.00 89.38 91 ASN A O 1
ATOM 724 N N . ILE A 1 92 ? 2.744 4.188 -12.406 1.00 89.75 92 ILE A N 1
ATOM 725 C CA . ILE A 1 92 ? 3.827 5.104 -12.032 1.00 89.75 92 ILE A CA 1
ATOM 726 C C . ILE A 1 92 ? 5.062 4.899 -12.908 1.00 89.75 92 ILE A C 1
ATOM 728 O O . ILE A 1 92 ? 5.766 5.859 -13.205 1.00 89.75 92 ILE A O 1
ATOM 732 N N . ALA A 1 93 ? 5.311 3.673 -13.368 1.00 88.19 93 ALA A N 1
ATOM 733 C CA . ALA A 1 93 ? 6.447 3.398 -14.242 1.00 88.19 93 ALA A CA 1
ATOM 734 C C . ALA A 1 93 ? 6.341 4.129 -15.597 1.00 88.19 93 ALA A C 1
ATOM 736 O O . ALA A 1 93 ? 7.361 4.488 -16.181 1.00 88.19 93 ALA A O 1
ATOM 737 N N . ALA A 1 94 ? 5.126 4.457 -16.058 1.00 85.88 94 ALA A N 1
ATOM 738 C CA . ALA A 1 94 ? 4.935 5.266 -17.264 1.00 85.88 94 ALA A CA 1
ATOM 739 C C . ALA A 1 94 ? 5.487 6.702 -17.137 1.00 85.88 94 ALA A C 1
ATOM 741 O O . ALA A 1 94 ? 5.871 7.291 -18.148 1.00 85.88 94 ALA A O 1
ATOM 742 N N . ASP A 1 95 ? 5.564 7.251 -15.918 1.00 78.75 95 ASP A N 1
ATOM 743 C CA . ASP A 1 95 ? 6.079 8.605 -15.668 1.00 78.75 95 ASP A CA 1
ATOM 744 C C . ASP A 1 95 ? 7.613 8.676 -15.795 1.00 78.75 95 ASP A C 1
ATOM 746 O O . ASP A 1 95 ? 8.169 9.744 -16.048 1.00 78.75 95 ASP A O 1
ATOM 750 N N . MET A 1 96 ? 8.304 7.547 -15.607 1.00 80.06 96 MET A N 1
ATOM 751 C CA . MET A 1 96 ? 9.759 7.490 -15.442 1.00 80.06 96 MET A CA 1
ATOM 752 C C . MET A 1 96 ? 10.514 7.095 -16.719 1.00 80.06 96 MET A C 1
ATOM 754 O O . MET A 1 96 ? 11.690 7.419 -16.840 1.00 80.06 96 MET A O 1
ATOM 758 N N . LYS A 1 97 ? 9.842 6.449 -17.684 1.00 69.25 97 LYS A N 1
ATOM 759 C CA . LYS A 1 97 ? 10.358 5.992 -18.997 1.00 69.25 97 LYS A CA 1
ATOM 760 C C . LYS A 1 97 ? 11.540 5.007 -18.993 1.00 69.25 97 LYS A C 1
ATOM 762 O O . LYS A 1 97 ? 11.713 4.347 -20.010 1.00 69.25 97 LYS A O 1
ATOM 767 N N . ASP A 1 98 ? 12.292 4.890 -17.901 1.00 71.12 98 ASP A N 1
ATOM 768 C CA . ASP A 1 98 ? 13.494 4.060 -17.794 1.00 71.12 98 ASP A CA 1
ATOM 769 C C . ASP A 1 98 ? 13.424 3.141 -16.564 1.00 71.12 98 ASP A C 1
ATOM 771 O O . ASP A 1 98 ? 13.808 3.538 -15.464 1.00 71.12 98 ASP A O 1
ATOM 775 N N . GLY A 1 99 ? 13.000 1.890 -16.757 1.00 81.06 99 GLY A N 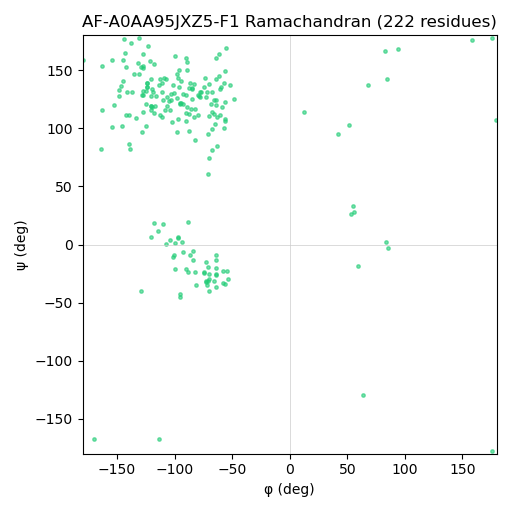1
ATOM 776 C CA . GLY A 1 99 ? 13.187 0.800 -15.792 1.00 81.06 99 GLY A CA 1
ATOM 777 C C . GLY A 1 99 ? 12.038 0.537 -14.808 1.00 81.06 99 GLY A C 1
ATOM 778 O O . GLY A 1 99 ? 11.092 1.320 -14.690 1.00 81.06 99 GLY A O 1
ATOM 779 N N . PRO A 1 100 ? 12.098 -0.597 -14.087 1.00 91.69 100 PRO A N 1
ATOM 780 C CA . PRO A 1 100 ? 11.012 -1.033 -13.228 1.00 91.69 100 PRO A CA 1
ATOM 781 C C . PRO A 1 100 ? 10.912 -0.198 -11.953 1.00 91.69 100 PRO A C 1
ATOM 783 O O . PRO A 1 100 ? 11.908 0.179 -11.327 1.00 91.69 100 PRO A O 1
ATOM 786 N N . VAL A 1 101 ? 9.670 0.027 -11.528 1.00 94.50 101 VAL A N 1
ATOM 787 C CA . VAL A 1 101 ? 9.340 0.659 -10.249 1.00 94.50 101 VAL A CA 1
ATOM 788 C C . VAL A 1 101 ? 8.924 -0.407 -9.246 1.00 94.50 101 VAL A C 1
ATOM 790 O O . VAL A 1 101 ? 8.146 -1.311 -9.561 1.00 94.50 101 VAL A O 1
ATOM 793 N N . ALA A 1 102 ? 9.414 -0.267 -8.023 1.00 96.06 102 ALA A N 1
ATOM 794 C CA . ALA A 1 102 ? 8.936 -0.984 -6.852 1.00 96.06 102 ALA A CA 1
ATOM 795 C C . ALA A 1 102 ? 8.510 0.025 -5.782 1.00 96.06 102 ALA A C 1
ATOM 797 O O . ALA A 1 102 ? 8.751 1.227 -5.891 1.00 96.06 102 ALA A O 1
ATOM 798 N N . PHE A 1 103 ? 7.879 -0.470 -4.734 1.00 97.56 103 PHE A N 1
ATOM 799 C CA . PHE A 1 103 ? 7.313 0.314 -3.656 1.00 97.56 103 PHE A CA 1
ATOM 800 C C . PHE A 1 103 ? 7.898 -0.135 -2.323 1.00 97.56 103 PHE A C 1
ATOM 802 O O . PHE A 1 103 ? 7.989 -1.328 -2.036 1.00 97.56 103 PHE A O 1
ATOM 809 N N . ILE A 1 104 ? 8.263 0.828 -1.487 1.00 98.06 104 ILE A N 1
ATOM 810 C CA . ILE A 1 104 ? 8.728 0.593 -0.121 1.00 98.06 104 ILE A CA 1
ATOM 811 C C . ILE A 1 104 ? 7.926 1.440 0.858 1.00 98.06 104 ILE A C 1
ATOM 813 O O . ILE A 1 104 ? 7.435 2.517 0.524 1.00 98.06 104 ILE A O 1
ATOM 817 N N . VAL A 1 105 ? 7.828 0.970 2.094 1.00 97.94 105 VAL A N 1
ATOM 818 C CA . VAL A 1 105 ? 7.265 1.731 3.206 1.00 97.94 105 VAL A CA 1
ATOM 819 C C . VAL A 1 105 ? 8.436 2.359 3.963 1.00 97.94 105 VAL A C 1
ATOM 821 O O . VAL A 1 105 ? 9.195 1.628 4.605 1.00 97.94 105 VAL A O 1
ATOM 824 N N . PRO A 1 106 ? 8.648 3.688 3.879 1.00 96.19 106 PRO A N 1
ATOM 825 C CA . PRO A 1 106 ? 9.710 4.344 4.630 1.00 96.19 106 PRO A CA 1
ATOM 826 C C . PRO A 1 106 ? 9.458 4.219 6.136 1.00 96.19 106 PRO A C 1
ATOM 828 O O . PRO A 1 106 ? 8.327 3.987 6.572 1.00 96.19 106 PRO A O 1
ATOM 831 N N . ILE A 1 107 ? 10.511 4.403 6.938 1.00 95.25 107 ILE A N 1
ATOM 832 C CA . ILE A 1 107 ? 10.391 4.460 8.399 1.00 95.25 107 ILE A CA 1
ATOM 833 C C . ILE A 1 107 ? 9.447 5.606 8.766 1.00 95.25 107 ILE A C 1
ATOM 835 O O . ILE A 1 107 ? 9.724 6.768 8.474 1.00 95.25 107 ILE A O 1
ATOM 839 N N . GLN A 1 108 ? 8.338 5.262 9.412 1.00 93.12 108 GLN A N 1
ATOM 840 C CA . GLN A 1 108 ? 7.281 6.192 9.783 1.00 93.12 108 GLN A CA 1
ATOM 841 C C . GLN A 1 108 ? 6.512 5.654 11.000 1.00 93.12 108 GLN A C 1
ATOM 843 O O . GLN A 1 108 ? 6.552 4.452 11.272 1.00 93.12 108 GLN A O 1
ATOM 848 N N . PRO A 1 109 ? 5.806 6.512 11.752 1.00 87.75 109 PRO A N 1
ATOM 849 C CA . PRO A 1 109 ? 5.177 6.104 13.008 1.00 87.75 109 PRO A CA 1
ATOM 850 C C . PRO A 1 109 ? 3.912 5.240 12.845 1.00 87.75 109 PRO A C 1
ATOM 852 O O . PRO A 1 109 ? 3.561 4.506 13.771 1.00 87.75 109 PRO A O 1
ATOM 855 N N . PHE A 1 110 ? 3.222 5.311 11.699 1.00 87.94 110 PHE A N 1
ATOM 856 C CA . PHE A 1 110 ? 1.869 4.744 11.531 1.00 87.94 110 PHE A CA 1
ATOM 857 C C . PHE A 1 110 ? 1.748 3.678 10.443 1.00 87.94 110 PHE A C 1
ATOM 859 O O . PHE A 1 110 ? 0.647 3.205 10.179 1.00 87.94 110 PHE A O 1
ATOM 866 N N . GLY A 1 111 ? 2.864 3.265 9.844 1.00 94.56 111 GLY A N 1
ATOM 867 C CA . GLY A 1 111 ? 2.895 2.257 8.793 1.00 94.56 111 GLY A CA 1
ATOM 868 C C . GLY A 1 111 ? 4.180 1.445 8.846 1.00 94.56 111 GLY A C 1
ATOM 869 O O . GLY A 1 111 ? 5.272 1.992 8.977 1.00 94.56 111 GLY A O 1
ATOM 870 N N . ILE A 1 112 ? 4.038 0.129 8.756 1.00 97.44 112 ILE A N 1
ATOM 871 C CA . ILE A 1 112 ? 5.128 -0.839 8.730 1.00 97.44 112 ILE A CA 1
ATOM 872 C C . ILE A 1 112 ? 4.958 -1.691 7.475 1.00 97.44 112 ILE A C 1
ATOM 874 O O . ILE A 1 112 ? 3.874 -2.202 7.194 1.00 97.44 112 ILE A O 1
ATOM 878 N N . GLY A 1 113 ? 6.052 -1.849 6.739 1.00 97.31 113 GLY A N 1
ATOM 879 C CA . GLY A 1 113 ? 6.140 -2.656 5.530 1.00 97.31 113 GLY A CA 1
ATOM 880 C C . GLY A 1 113 ? 7.599 -2.799 5.084 1.00 97.31 113 GLY A C 1
ATOM 881 O O . GLY A 1 113 ? 8.513 -2.482 5.855 1.00 97.31 113 GLY A O 1
ATOM 882 N N . PRO A 1 114 ? 7.852 -3.278 3.857 1.00 97.50 114 PRO A N 1
ATOM 883 C CA . PRO A 1 114 ? 9.206 -3.500 3.370 1.00 97.50 114 PRO A CA 1
ATOM 884 C C . PRO A 1 114 ? 9.960 -2.182 3.181 1.00 97.50 114 PRO A C 1
ATOM 886 O O . PRO A 1 114 ? 9.479 -1.269 2.520 1.00 97.50 114 PRO A O 1
ATOM 889 N N . GLN A 1 115 ? 11.181 -2.111 3.711 1.00 97.25 115 GLN A N 1
ATOM 890 C CA . GLN A 1 115 ? 12.054 -0.928 3.613 1.00 97.25 115 GLN A CA 1
ATOM 891 C C . GLN A 1 115 ? 13.136 -1.057 2.536 1.00 97.25 115 GLN A C 1
ATOM 893 O O . GLN A 1 115 ? 13.870 -0.110 2.264 1.00 97.25 115 GLN A O 1
ATOM 898 N N . LYS A 1 116 ? 13.281 -2.251 1.962 1.00 96.69 116 LYS A N 1
ATOM 899 C CA . LYS A 1 116 ? 14.294 -2.575 0.961 1.00 96.69 116 LYS A CA 1
ATOM 900 C C . LYS A 1 116 ? 13.633 -3.276 -0.204 1.00 96.69 116 LYS A C 1
ATOM 902 O O . LYS A 1 116 ? 12.683 -4.037 -0.011 1.00 96.69 116 LYS A O 1
ATOM 907 N N . THR A 1 117 ? 14.167 -3.031 -1.386 1.00 96.62 117 THR A N 1
ATOM 908 C CA . THR A 1 117 ? 13.758 -3.719 -2.600 1.00 96.62 117 THR A CA 1
ATOM 909 C C . THR A 1 117 ? 14.584 -4.978 -2.822 1.00 96.62 117 THR A C 1
ATOM 911 O O . THR A 1 117 ? 15.665 -5.144 -2.250 1.00 96.62 117 THR A O 1
ATOM 914 N N . PHE A 1 118 ? 14.056 -5.875 -3.644 1.00 95.50 118 PHE A N 1
ATOM 915 C CA . PHE A 1 118 ? 14.752 -7.062 -4.128 1.00 95.50 118 PHE A CA 1
ATOM 916 C C . PHE A 1 118 ? 14.353 -7.348 -5.577 1.00 95.50 118 PHE A C 1
ATOM 918 O O . PHE A 1 118 ? 13.510 -6.654 -6.140 1.00 95.50 118 PHE A O 1
ATOM 925 N N . HIS A 1 119 ? 14.962 -8.367 -6.173 1.00 93.94 119 HIS A N 1
ATOM 926 C CA . HIS A 1 119 ? 14.669 -8.806 -7.531 1.00 93.94 119 HIS A CA 1
ATOM 927 C C . HIS A 1 119 ? 14.526 -10.336 -7.539 1.00 93.94 119 HIS A C 1
ATOM 929 O O . HIS A 1 119 ? 15.518 -11.037 -7.362 1.00 93.94 119 HIS A O 1
ATOM 935 N N . GLU A 1 120 ? 13.305 -10.854 -7.712 1.00 91.12 120 GLU A N 1
ATOM 936 C CA . GLU A 1 120 ? 13.018 -12.299 -7.784 1.00 91.12 120 GLU A CA 1
ATOM 937 C C . GLU A 1 120 ? 11.964 -12.594 -8.858 1.00 91.12 120 GLU A C 1
ATOM 939 O O . GLU A 1 120 ? 10.790 -12.249 -8.710 1.00 91.12 120 GLU A O 1
ATOM 944 N N . GLN A 1 121 ? 12.375 -13.253 -9.941 1.00 87.38 121 GLN A N 1
ATOM 945 C CA . GLN A 1 121 ? 11.515 -13.504 -11.100 1.00 87.38 121 GLN A CA 1
ATOM 946 C C . GLN A 1 121 ? 10.444 -14.568 -10.824 1.00 87.38 121 GLN A C 1
ATOM 948 O O . GLN A 1 121 ? 9.343 -14.486 -11.368 1.00 87.38 121 GLN A O 1
ATOM 953 N N . ASN A 1 122 ? 10.741 -15.559 -9.975 1.00 86.06 122 ASN A N 1
ATOM 954 C CA . ASN A 1 122 ? 9.836 -16.688 -9.739 1.00 86.06 122 ASN A CA 1
ATOM 955 C C . ASN A 1 122 ? 8.581 -16.293 -8.953 1.00 86.06 122 ASN A C 1
ATOM 957 O O . ASN A 1 122 ? 7.581 -17.008 -8.983 1.00 86.06 122 ASN A O 1
ATOM 961 N N . GLU A 1 123 ? 8.623 -15.159 -8.253 1.00 83.69 123 GLU A N 1
ATOM 962 C CA . GLU A 1 123 ? 7.497 -14.671 -7.466 1.00 83.69 123 GLU A CA 1
ATOM 963 C C . GLU A 1 123 ? 6.294 -14.327 -8.355 1.00 83.69 123 GLU A C 1
ATOM 965 O O . GLU A 1 123 ? 5.166 -14.621 -7.988 1.00 83.69 123 GLU A O 1
ATOM 970 N N . ILE A 1 124 ? 6.522 -13.782 -9.556 1.00 80.69 124 ILE A N 1
ATOM 971 C CA . ILE A 1 124 ? 5.474 -13.229 -10.438 1.00 80.69 124 ILE A CA 1
ATOM 972 C C . ILE A 1 124 ? 4.472 -14.296 -10.920 1.00 80.69 124 ILE A C 1
ATOM 974 O O . ILE A 1 124 ? 3.360 -13.975 -11.335 1.00 80.69 124 ILE A O 1
ATOM 978 N N . PHE A 1 125 ? 4.849 -15.573 -10.865 1.00 77.00 125 PHE A N 1
ATOM 979 C CA . PHE A 1 125 ? 4.043 -16.686 -11.371 1.00 77.00 125 PHE A CA 1
ATOM 980 C C . PHE A 1 125 ? 3.149 -17.346 -10.316 1.00 77.00 125 PHE A C 1
ATOM 982 O O . PHE A 1 125 ? 2.493 -18.341 -10.623 1.00 77.00 125 PHE A O 1
ATOM 989 N N . GLN A 1 126 ? 3.132 -16.850 -9.077 1.00 77.56 126 GLN A N 1
ATOM 990 C CA . GLN A 1 126 ? 2.324 -17.454 -8.015 1.00 77.56 126 GLN A CA 1
ATOM 991 C C . GLN A 1 126 ? 0.906 -16.857 -7.980 1.00 77.56 126 GLN A C 1
ATOM 993 O O . GLN A 1 126 ? 0.683 -15.695 -8.306 1.00 77.56 126 GLN A O 1
ATOM 998 N N . GLU A 1 127 ? -0.069 -17.662 -7.554 1.00 61.28 127 GLU A N 1
ATOM 999 C CA . GLU A 1 127 ? -1.502 -17.318 -7.587 1.00 61.28 127 GLU A CA 1
ATOM 1000 C C . GLU A 1 127 ? -1.897 -16.218 -6.580 1.00 61.28 127 GLU A C 1
ATOM 1002 O O . GLU A 1 127 ? -2.854 -15.478 -6.799 1.00 61.28 127 GLU A O 1
ATOM 1007 N N . LYS A 1 128 ? -1.140 -16.064 -5.484 1.00 67.94 128 LYS A N 1
ATOM 1008 C CA . LYS A 1 128 ? -1.386 -15.047 -4.451 1.00 67.94 128 LYS A CA 1
ATOM 1009 C C . LYS A 1 128 ? -0.078 -14.421 -3.980 1.00 67.94 128 LYS A C 1
ATOM 1011 O O . LYS A 1 128 ? 0.471 -14.795 -2.948 1.00 67.94 128 LYS A O 1
ATOM 1016 N N . VAL A 1 129 ? 0.405 -13.452 -4.747 1.00 85.62 129 VAL A N 1
ATOM 1017 C CA . VAL A 1 129 ? 1.634 -12.716 -4.438 1.00 85.62 129 VAL A CA 1
ATOM 1018 C C . VAL A 1 129 ? 1.294 -11.350 -3.881 1.00 85.62 129 VAL A C 1
ATOM 1020 O O . VAL A 1 129 ? 0.526 -10.618 -4.496 1.00 85.62 129 VAL A O 1
ATOM 1023 N N . GLY A 1 130 ? 1.882 -10.977 -2.753 1.00 89.12 130 GLY A N 1
ATOM 1024 C CA . GLY A 1 130 ? 1.748 -9.632 -2.221 1.00 89.12 130 GLY A CA 1
ATOM 1025 C C . GLY A 1 130 ? 2.425 -9.477 -0.874 1.00 89.12 130 GLY A C 1
ATOM 1026 O O . GLY A 1 130 ? 3.049 -10.388 -0.338 1.00 89.12 130 GLY A O 1
ATOM 1027 N N . THR A 1 131 ? 2.288 -8.287 -0.323 1.00 95.88 131 THR A N 1
ATOM 1028 C CA . THR A 1 131 ? 2.991 -7.836 0.864 1.00 95.88 131 THR A CA 1
ATOM 1029 C C . THR A 1 131 ? 1.980 -7.465 1.937 1.00 95.88 131 THR A C 1
ATOM 1031 O O . THR A 1 131 ? 1.075 -6.668 1.698 1.00 95.88 131 THR A O 1
ATOM 1034 N N . GLU A 1 132 ? 2.139 -8.021 3.136 1.00 96.81 132 GLU A N 1
ATOM 1035 C CA . GLU A 1 132 ? 1.401 -7.548 4.305 1.00 96.81 132 GLU A CA 1
ATOM 1036 C C . GLU A 1 132 ? 1.938 -6.182 4.740 1.00 96.81 132 GLU A C 1
ATOM 1038 O O . GLU A 1 132 ? 3.146 -6.001 4.910 1.00 96.81 132 GLU A O 1
ATOM 1043 N N . LEU A 1 133 ? 1.028 -5.240 4.961 1.00 97.81 133 LEU A N 1
ATOM 1044 C CA . LEU A 1 133 ? 1.311 -3.968 5.610 1.00 97.81 133 LEU A CA 1
ATOM 1045 C C . LEU A 1 133 ? 0.596 -3.926 6.955 1.00 97.81 133 LEU A C 1
ATOM 1047 O O . LEU A 1 133 ? -0.548 -4.362 7.069 1.00 97.81 133 LEU A O 1
ATOM 1051 N N . LYS A 1 134 ? 1.242 -3.346 7.962 1.00 97.94 134 LYS A N 1
ATOM 1052 C CA . LYS A 1 134 ? 0.639 -3.110 9.275 1.00 97.94 134 LYS A CA 1
ATOM 1053 C C . LYS A 1 134 ? 0.588 -1.613 9.536 1.00 97.94 134 LYS A C 1
ATOM 1055 O O . LYS A 1 134 ? 1.632 -0.968 9.596 1.00 97.94 134 LYS A O 1
ATOM 1060 N N . ILE A 1 135 ? -0.606 -1.064 9.715 1.00 96.38 135 ILE A N 1
ATOM 1061 C CA . ILE A 1 135 ? -0.817 0.371 9.922 1.00 96.38 135 ILE A CA 1
ATOM 1062 C C . ILE A 1 135 ? -1.513 0.646 11.249 1.00 96.38 135 ILE A C 1
ATOM 1064 O O . ILE A 1 135 ? -2.174 -0.228 11.804 1.00 96.38 135 ILE A O 1
ATOM 1068 N N . LYS A 1 136 ? -1.370 1.867 11.762 1.00 94.56 136 LYS A N 1
ATOM 1069 C CA . LYS A 1 136 ? -2.067 2.327 12.965 1.00 94.56 136 LYS A CA 1
ATOM 1070 C C . LYS A 1 136 ? -3.176 3.292 12.582 1.00 94.56 136 LYS A C 1
ATOM 1072 O O . LYS A 1 136 ? -2.893 4.352 12.033 1.00 94.56 136 LYS A O 1
ATOM 1077 N N . LEU A 1 137 ? -4.416 2.945 12.914 1.00 92.62 137 LEU A N 1
ATOM 1078 C CA . LEU A 1 137 ? -5.578 3.811 12.714 1.00 92.62 137 LEU A CA 1
ATOM 1079 C C . LEU A 1 137 ? -6.106 4.340 14.046 1.00 92.62 137 LEU A C 1
ATOM 1081 O O . LEU A 1 137 ? -6.119 3.622 15.046 1.00 92.62 137 LEU A O 1
ATOM 1085 N N . MET A 1 138 ? -6.559 5.589 14.054 1.00 89.81 138 MET A N 1
ATOM 1086 C CA . MET A 1 138 ? -7.227 6.215 15.192 1.00 89.81 138 MET A CA 1
ATOM 1087 C C . MET A 1 138 ? -8.717 5.874 15.165 1.00 89.81 138 MET A C 1
ATOM 1089 O O . MET A 1 138 ? -9.351 5.972 14.118 1.00 89.81 138 MET A O 1
ATOM 1093 N N . ASN A 1 139 ? -9.288 5.495 16.310 1.00 89.00 139 ASN A N 1
ATOM 1094 C CA . ASN A 1 139 ? -10.740 5.370 16.451 1.00 89.00 139 ASN A CA 1
ATOM 1095 C C . ASN A 1 139 ? -11.365 6.757 16.672 1.00 89.00 139 ASN A C 1
ATOM 1097 O O . ASN A 1 139 ? -10.962 7.465 17.589 1.00 89.00 139 ASN A O 1
ATOM 1101 N N . LYS A 1 140 ? -12.382 7.120 15.884 1.00 84.06 140 LYS A N 1
ATOM 1102 C CA . LYS A 1 140 ? -13.042 8.436 15.932 1.00 84.06 140 LYS A CA 1
ATOM 1103 C C . LYS A 1 140 ? -13.631 8.794 17.299 1.00 84.06 140 LYS A C 1
ATOM 1105 O O . LYS A 1 140 ? -13.651 9.965 17.664 1.00 84.06 140 LYS A O 1
ATOM 1110 N N . ASN A 1 141 ? -14.116 7.803 18.042 1.00 79.81 141 ASN A N 1
ATOM 1111 C CA . ASN A 1 141 ? -14.800 7.995 19.322 1.00 79.81 141 ASN A CA 1
ATOM 1112 C C . ASN A 1 141 ? -13.884 7.736 20.529 1.00 79.81 141 ASN A C 1
ATOM 1114 O O . ASN A 1 141 ? -14.339 7.808 21.669 1.00 79.81 141 ASN A O 1
ATOM 1118 N N . GLY A 1 142 ? -12.612 7.402 20.300 1.00 70.38 142 GLY A N 1
ATOM 1119 C CA . GLY A 1 142 ? -11.652 7.068 21.345 1.00 70.38 142 GLY A CA 1
ATOM 1120 C C . GLY A 1 142 ? -10.337 7.825 21.198 1.00 70.38 142 GLY A C 1
ATOM 1121 O O . GLY A 1 142 ? -10.118 8.576 20.257 1.00 70.38 142 GLY A O 1
ATOM 1122 N N . THR A 1 143 ? -9.428 7.603 22.143 1.00 67.81 143 THR A N 1
ATOM 1123 C CA . THR A 1 143 ? -8.061 8.155 22.114 1.00 67.81 143 THR A CA 1
ATOM 1124 C C . THR A 1 143 ? -7.011 7.112 21.712 1.00 67.81 143 THR A C 1
ATOM 1126 O O . THR A 1 143 ? -5.815 7.392 21.733 1.00 67.81 143 THR A O 1
ATOM 1129 N N . GLY A 1 144 ? -7.446 5.894 21.368 1.00 82.19 144 GLY A N 1
ATOM 1130 C CA . GLY A 1 144 ? -6.581 4.748 21.090 1.00 82.19 144 GLY A CA 1
ATOM 1131 C C . GLY A 1 144 ? -6.281 4.533 19.605 1.00 82.19 144 GLY A C 1
ATOM 1132 O O . GLY A 1 144 ? -7.115 4.802 18.737 1.00 82.19 144 GLY A O 1
ATOM 1133 N N . PHE A 1 145 ? -5.097 3.974 19.343 1.00 89.69 145 PHE A N 1
ATOM 1134 C CA . PHE A 1 145 ? -4.698 3.457 18.034 1.00 89.69 145 PHE A CA 1
ATOM 1135 C C . PHE A 1 145 ? -4.918 1.954 17.950 1.00 89.69 145 PHE A C 1
ATOM 1137 O O . PHE A 1 145 ? -4.650 1.226 18.907 1.00 89.69 145 PHE A O 1
ATOM 1144 N N . TYR A 1 146 ? -5.322 1.496 16.773 1.00 93.81 146 TYR A N 1
ATOM 1145 C CA . TYR A 1 146 ? -5.519 0.090 16.467 1.00 93.81 146 TYR A CA 1
ATOM 1146 C C . TYR A 1 146 ? -4.597 -0.318 15.333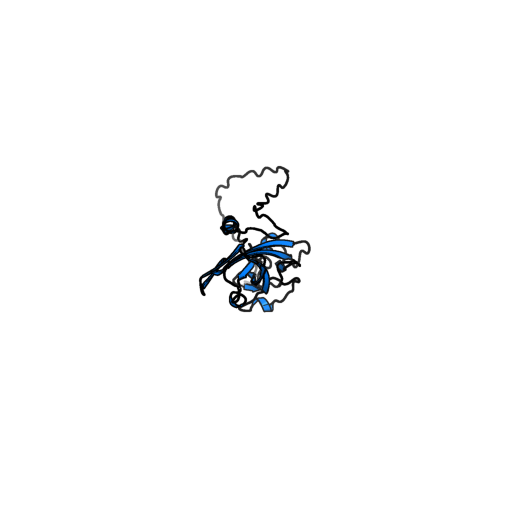 1.00 93.81 146 TYR A C 1
ATOM 1148 O O . TYR A 1 146 ? -4.481 0.382 14.328 1.00 93.81 146 TYR A O 1
ATOM 1156 N N . ASP A 1 147 ? -3.938 -1.455 15.523 1.00 95.69 147 ASP A N 1
ATOM 1157 C CA . ASP A 1 147 ? -3.179 -2.090 14.461 1.00 95.69 147 ASP A CA 1
ATOM 1158 C C . ASP A 1 147 ? -4.156 -2.707 13.452 1.00 95.69 147 ASP A C 1
ATOM 1160 O O . ASP A 1 147 ? -5.031 -3.487 13.828 1.00 95.69 147 ASP A O 1
ATOM 1164 N N . VAL A 1 148 ? -3.986 -2.352 12.182 1.00 96.25 148 VAL A N 1
ATOM 1165 C CA . VAL A 1 148 ? -4.769 -2.846 11.051 1.00 96.25 148 VAL A CA 1
ATOM 1166 C C . VAL A 1 148 ? -3.830 -3.447 10.019 1.00 96.25 148 VAL A C 1
ATOM 1168 O O . VAL A 1 148 ? -2.802 -2.856 9.688 1.00 96.25 148 VAL A O 1
ATOM 1171 N N . PHE A 1 149 ? -4.200 -4.610 9.494 1.00 97.12 149 PHE A N 1
ATOM 1172 C CA . PHE A 1 149 ? -3.432 -5.311 8.469 1.00 97.12 149 PHE A CA 1
ATOM 1173 C C . PHE A 1 149 ? -4.024 -5.088 7.079 1.00 97.12 149 PHE A C 1
ATOM 1175 O O . PHE A 1 149 ? -5.222 -5.259 6.865 1.00 97.12 149 PHE A O 1
ATOM 1182 N N . LEU A 1 150 ? -3.184 -4.715 6.125 1.00 96.31 150 LEU A N 1
ATOM 1183 C CA . LEU A 1 150 ? -3.549 -4.550 4.725 1.00 96.31 150 LEU A CA 1
ATOM 1184 C C . LEU A 1 150 ? -2.747 -5.528 3.871 1.00 96.31 150 LEU A C 1
ATOM 1186 O O . LEU A 1 150 ? -1.648 -5.942 4.241 1.00 96.31 150 LEU A O 1
ATOM 1190 N N . PHE A 1 151 ? -3.286 -5.862 2.709 1.00 95.31 151 PHE A N 1
ATOM 1191 C CA . PHE A 1 151 ? -2.598 -6.636 1.691 1.00 95.31 151 PHE A CA 1
ATOM 1192 C C . PHE A 1 151 ? -2.301 -5.730 0.503 1.00 95.31 151 PHE A C 1
ATOM 1194 O O . PHE A 1 151 ? -3.205 -5.101 -0.040 1.00 95.31 151 PHE A O 1
ATOM 1201 N N . ALA A 1 152 ? -1.034 -5.640 0.113 1.00 96.12 152 ALA A N 1
ATOM 1202 C CA . ALA A 1 152 ? -0.591 -4.770 -0.961 1.00 96.12 152 ALA A CA 1
ATOM 1203 C C . ALA A 1 152 ? 0.076 -5.563 -2.086 1.00 96.12 152 ALA A C 1
ATOM 1205 O O . ALA A 1 152 ? 0.812 -6.516 -1.839 1.00 96.12 152 ALA A O 1
ATOM 1206 N N . GLN A 1 153 ? -0.151 -5.156 -3.328 1.00 95.00 153 GLN A N 1
ATOM 1207 C CA . GLN A 1 153 ? 0.412 -5.796 -4.514 1.00 95.00 153 GLN A CA 1
ATOM 1208 C C . GLN A 1 153 ? 0.948 -4.741 -5.472 1.00 95.00 153 GLN A C 1
ATOM 1210 O O . GLN A 1 153 ? 0.392 -3.649 -5.592 1.00 95.00 153 GLN A O 1
ATOM 1215 N N . ARG A 1 154 ? 2.026 -5.074 -6.180 1.00 93.81 154 ARG A N 1
ATOM 1216 C CA . ARG A 1 154 ? 2.420 -4.340 -7.380 1.00 93.81 154 ARG A CA 1
ATOM 1217 C C . ARG A 1 154 ? 1.840 -5.058 -8.585 1.00 93.81 154 ARG A C 1
ATOM 1219 O O . ARG A 1 154 ? 2.164 -6.215 -8.823 1.00 93.81 154 ARG A O 1
ATOM 1226 N N . TYR A 1 155 ? 1.040 -4.354 -9.363 1.00 90.81 155 TYR A N 1
ATOM 1227 C CA . TYR A 1 155 ? 0.518 -4.834 -10.632 1.00 90.81 155 TYR A CA 1
ATOM 1228 C C . TYR A 1 155 ? 1.479 -4.536 -11.773 1.00 90.81 155 TYR A C 1
ATOM 1230 O O . TYR A 1 155 ? 1.973 -3.412 -11.910 1.00 90.81 155 TYR A O 1
ATOM 1238 N N . LEU A 1 156 ? 1.676 -5.550 -12.608 1.00 89.12 156 LEU A N 1
ATOM 1239 C CA . LEU A 1 156 ? 2.641 -5.586 -13.705 1.00 89.12 156 LEU A CA 1
ATOM 1240 C C . LEU A 1 156 ? 1.976 -5.666 -15.086 1.00 89.12 156 LEU A C 1
ATOM 1242 O O . LEU A 1 156 ? 2.652 -5.947 -16.072 1.00 89.12 156 LEU A O 1
ATOM 1246 N N . GLY A 1 157 ? 0.656 -5.459 -15.155 1.00 83.12 157 GLY A N 1
ATOM 1247 C CA . GLY A 1 157 ? -0.123 -5.668 -16.375 1.00 83.12 157 GLY A CA 1
ATOM 1248 C C . GLY A 1 157 ? -0.532 -7.110 -16.612 1.00 83.12 157 GLY A C 1
ATOM 1249 O O . GLY A 1 157 ? -0.022 -8.039 -15.993 1.00 83.12 157 GLY A O 1
ATOM 1250 N N . TYR A 1 158 ? -1.472 -7.297 -17.541 1.00 82.62 158 TYR A N 1
ATOM 1251 C CA . TYR A 1 158 ? -1.886 -8.613 -18.053 1.00 82.62 158 TYR A CA 1
ATOM 1252 C C . TYR A 1 158 ? -2.296 -9.631 -16.972 1.00 82.62 158 TYR A C 1
ATOM 1254 O O . TYR A 1 158 ? -2.201 -10.834 -17.182 1.00 82.62 158 TYR A O 1
ATOM 1262 N N . GLY A 1 159 ? -2.765 -9.147 -15.817 1.00 79.62 159 GLY A N 1
ATOM 1263 C CA . GLY A 1 159 ? -3.178 -9.987 -14.689 1.00 79.62 159 GLY A CA 1
ATOM 1264 C C . GLY A 1 159 ? -2.038 -10.438 -13.770 1.00 79.62 159 GLY A C 1
ATOM 1265 O O . GLY A 1 159 ? -2.303 -11.148 -12.806 1.00 79.62 159 GLY A O 1
ATOM 1266 N N . PHE A 1 160 ? -0.797 -10.009 -14.019 1.00 84.75 160 PHE A N 1
ATOM 1267 C CA . PHE A 1 160 ? 0.352 -10.339 -13.178 1.00 84.75 160 PHE A CA 1
ATOM 1268 C C . PHE A 1 160 ? 0.508 -9.361 -12.015 1.00 84.75 160 PHE A C 1
ATOM 1270 O O . PHE A 1 160 ? 0.380 -8.143 -12.174 1.00 84.75 160 PHE A O 1
ATOM 1277 N N . ASN A 1 161 ? 0.847 -9.915 -10.852 1.00 89.19 161 ASN A N 1
ATOM 1278 C CA . ASN A 1 161 ? 1.111 -9.179 -9.623 1.00 89.19 161 ASN A CA 1
ATOM 1279 C C . ASN A 1 161 ? 2.413 -9.668 -8.979 1.00 89.19 161 ASN A C 1
ATOM 1281 O O . ASN A 1 161 ? 2.832 -10.804 -9.188 1.00 89.19 161 ASN A O 1
ATOM 1285 N N . SER A 1 162 ? 3.040 -8.819 -8.170 1.00 93.25 162 SER A N 1
ATOM 1286 C CA . SER A 1 162 ? 4.195 -9.169 -7.343 1.00 93.25 162 SER A CA 1
ATOM 1287 C C . SER A 1 162 ? 4.087 -8.561 -5.945 1.00 93.25 162 SER A C 1
ATOM 1289 O O . SER A 1 162 ? 3.232 -7.702 -5.693 1.00 93.25 162 SER A O 1
ATOM 1291 N N . SER A 1 163 ? 5.011 -8.925 -5.048 1.00 95.81 163 SER A N 1
ATOM 1292 C CA . SER A 1 163 ? 5.251 -8.132 -3.844 1.00 95.81 163 SER A CA 1
ATOM 1293 C C . SER A 1 163 ? 5.589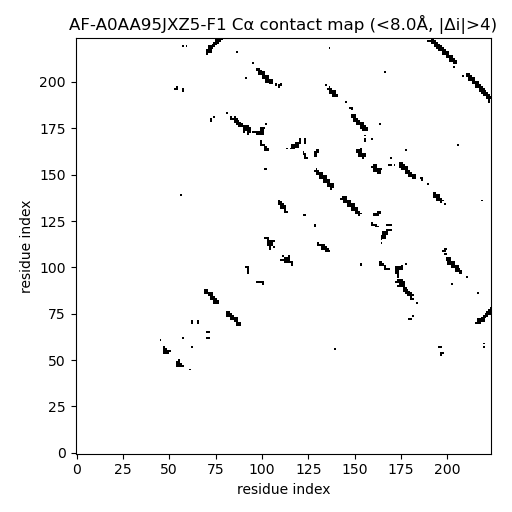 -6.706 -4.236 1.00 95.81 163 SER A C 1
ATOM 1295 O O . SER A 1 163 ? 6.169 -6.450 -5.299 1.00 95.81 163 SER A O 1
ATOM 1297 N N . ILE A 1 164 ? 5.215 -5.766 -3.373 1.00 96.50 164 ILE A N 1
ATOM 1298 C CA . ILE A 1 164 ? 5.304 -4.349 -3.706 1.00 96.50 164 ILE A CA 1
ATOM 1299 C C . ILE A 1 164 ? 6.759 -3.900 -3.873 1.00 96.50 164 ILE A C 1
ATOM 1301 O O . ILE A 1 164 ? 7.029 -3.048 -4.707 1.00 96.50 164 ILE A O 1
ATOM 1305 N N . ASN A 1 165 ? 7.698 -4.513 -3.146 1.00 97.25 165 ASN A N 1
ATOM 1306 C CA . ASN A 1 165 ? 9.123 -4.175 -3.126 1.00 97.25 165 ASN A CA 1
ATOM 1307 C C . ASN A 1 165 ? 9.997 -5.048 -4.047 1.00 97.25 165 ASN A C 1
ATOM 1309 O O . ASN A 1 165 ? 11.224 -4.938 -4.002 1.00 97.25 165 ASN A O 1
ATOM 1313 N N . ASN A 1 166 ? 9.398 -5.913 -4.864 1.00 95.12 166 ASN A N 1
ATOM 1314 C CA . ASN A 1 166 ? 10.123 -6.656 -5.891 1.00 95.12 166 ASN A CA 1
ATOM 1315 C C . ASN A 1 166 ? 10.273 -5.771 -7.135 1.00 95.12 166 ASN A C 1
ATOM 1317 O O . ASN A 1 166 ? 9.316 -5.099 -7.498 1.00 95.12 166 ASN A O 1
ATOM 1321 N N . PHE A 1 167 ? 11.431 -5.758 -7.793 1.00 94.06 167 PHE A N 1
ATOM 1322 C CA . PHE A 1 167 ? 11.627 -5.079 -9.077 1.00 94.06 167 PHE A CA 1
ATOM 1323 C C . PHE A 1 167 ? 11.302 -5.956 -10.283 1.00 94.06 167 PHE A C 1
ATOM 1325 O O . PHE A 1 167 ? 10.933 -5.408 -11.318 1.00 94.06 167 PHE A O 1
ATOM 1332 N N . ALA A 1 168 ? 11.357 -7.284 -10.147 1.00 90.00 168 ALA A N 1
ATOM 1333 C CA . ALA A 1 168 ? 11.257 -8.233 -11.255 1.00 90.00 168 ALA A CA 1
ATOM 1334 C C . ALA A 1 168 ? 10.024 -7.989 -12.139 1.00 90.00 168 ALA A C 1
ATOM 1336 O O . ALA A 1 168 ? 8.931 -7.743 -11.637 1.00 90.00 168 ALA A O 1
ATOM 1337 N N . THR A 1 169 ? 10.163 -8.069 -13.458 1.00 84.06 169 THR A N 1
ATOM 1338 C CA . THR A 1 169 ? 9.054 -7.814 -14.394 1.00 84.06 169 THR A CA 1
ATOM 1339 C C . THR A 1 169 ? 8.902 -8.969 -15.363 1.00 84.06 169 THR A C 1
ATOM 1341 O O . THR A 1 169 ? 9.865 -9.677 -15.634 1.00 84.06 169 THR A O 1
ATOM 1344 N N . PHE A 1 170 ? 7.691 -9.203 -15.874 1.00 75.12 170 PHE A N 1
ATOM 1345 C CA . PHE A 1 170 ? 7.457 -10.320 -16.794 1.00 75.12 170 PHE A CA 1
ATOM 1346 C C . PHE A 1 170 ? 7.536 -9.914 -18.274 1.00 75.12 170 PHE A C 1
ATOM 1348 O O . PHE A 1 170 ? 8.162 -10.620 -19.059 1.00 75.12 170 PHE A O 1
ATOM 1355 N N . TYR A 1 171 ? 6.964 -8.761 -18.650 1.00 72.25 171 TYR A N 1
ATOM 1356 C CA . TYR A 1 171 ? 6.920 -8.300 -20.050 1.00 72.25 171 TYR A CA 1
ATOM 1357 C C . TYR A 1 171 ? 7.403 -6.872 -20.272 1.00 72.25 171 TYR A C 1
ATOM 1359 O O . TYR A 1 171 ? 8.025 -6.585 -21.292 1.00 72.25 171 TYR A O 1
ATOM 1367 N N . THR A 1 172 ? 7.066 -5.954 -19.369 1.00 74.50 172 THR A N 1
ATOM 1368 C CA . THR A 1 172 ? 7.380 -4.540 -19.538 1.00 74.50 172 THR A CA 1
ATOM 1369 C C . THR A 1 172 ? 7.782 -3.929 -18.210 1.00 74.50 172 THR A C 1
ATOM 1371 O O . THR A 1 172 ? 7.104 -4.086 -17.198 1.00 74.50 172 THR A O 1
ATOM 1374 N N . GLU A 1 173 ? 8.895 -3.209 -18.239 1.00 80.12 173 GLU A N 1
ATOM 1375 C CA . GLU A 1 173 ? 9.386 -2.410 -17.118 1.00 80.12 173 GLU A CA 1
ATOM 1376 C C . GLU A 1 173 ? 8.554 -1.143 -16.885 1.00 80.12 173 GLU A C 1
ATOM 1378 O O . GLU A 1 173 ? 8.573 -0.572 -15.800 1.00 80.12 173 GLU A O 1
ATOM 1383 N N . ASN A 1 174 ? 7.736 -0.763 -17.869 1.00 82.81 174 ASN A N 1
ATOM 1384 C CA . ASN A 1 174 ? 6.921 0.446 -17.850 1.00 82.81 174 ASN A CA 1
ATOM 1385 C C . ASN A 1 174 ? 5.550 0.231 -17.202 1.00 82.81 174 ASN A C 1
ATOM 1387 O O . ASN A 1 174 ? 4.639 1.017 -17.458 1.00 82.81 174 ASN A O 1
ATOM 1391 N N . GLN A 1 175 ? 5.363 -0.826 -16.404 1.00 85.56 175 GLN A N 1
ATOM 1392 C CA . GLN A 1 175 ? 4.124 -1.077 -15.664 1.00 85.56 175 GLN A CA 1
ATOM 1393 C C . GLN A 1 175 ? 4.387 -1.306 -14.180 1.00 85.56 175 GLN A C 1
ATOM 1395 O O . GLN A 1 175 ? 4.988 -2.299 -13.780 1.00 85.56 175 GLN A O 1
ATOM 1400 N N . ALA A 1 176 ? 3.893 -0.377 -13.366 1.00 90.12 176 ALA A N 1
ATOM 1401 C CA . ALA A 1 176 ? 3.872 -0.502 -11.918 1.00 90.12 176 ALA A CA 1
ATOM 1402 C C . ALA A 1 176 ? 2.733 0.338 -11.339 1.00 90.12 176 ALA A C 1
ATOM 1404 O O . ALA A 1 176 ? 2.843 1.560 -11.199 1.00 90.12 176 ALA A O 1
ATOM 1405 N N . ALA A 1 177 ? 1.637 -0.328 -10.993 1.00 92.00 177 ALA A N 1
ATOM 1406 C CA . ALA A 1 177 ? 0.577 0.251 -10.178 1.00 92.00 177 ALA A CA 1
ATOM 1407 C C . ALA A 1 177 ? 0.563 -0.429 -8.806 1.00 92.00 177 ALA A C 1
ATOM 1409 O O . ALA A 1 177 ? 0.748 -1.641 -8.708 1.00 92.00 177 ALA A O 1
ATOM 1410 N N . LEU A 1 178 ? 0.377 0.351 -7.747 1.00 94.25 178 LEU A N 1
ATOM 1411 C CA . LEU A 1 178 ? 0.236 -0.147 -6.385 1.00 94.25 178 LEU A CA 1
ATOM 1412 C C . LEU A 1 178 ? -1.237 -0.408 -6.111 1.00 94.25 178 LEU A C 1
ATOM 1414 O O . LEU A 1 178 ? -2.044 0.493 -6.301 1.00 94.25 178 LEU A O 1
ATOM 1418 N N . PHE A 1 179 ? -1.554 -1.602 -5.631 1.00 93.06 179 PHE A N 1
ATOM 1419 C CA . PHE A 1 179 ? -2.871 -2.007 -5.156 1.00 93.06 179 PHE A CA 1
ATOM 1420 C C . PHE A 1 179 ? -2.793 -2.262 -3.660 1.00 93.06 179 PHE A C 1
ATOM 1422 O O . PHE A 1 179 ? -1.829 -2.872 -3.199 1.00 93.06 179 PHE A O 1
ATOM 1429 N N . ILE A 1 180 ? -3.787 -1.802 -2.905 1.00 94.50 180 ILE A N 1
ATOM 1430 C CA . ILE A 1 180 ? -3.895 -2.081 -1.473 1.00 94.50 180 ILE A CA 1
ATOM 1431 C C . ILE A 1 180 ? -5.346 -2.423 -1.143 1.00 94.50 180 ILE A C 1
ATOM 1433 O O . ILE A 1 180 ? -6.264 -1.691 -1.515 1.00 94.50 180 ILE A O 1
ATOM 1437 N N . ASP A 1 181 ? -5.523 -3.526 -0.424 1.00 92.94 181 ASP A N 1
ATOM 1438 C CA . ASP A 1 181 ? -6.798 -4.027 0.077 1.00 92.94 181 ASP A CA 1
ATOM 1439 C C . ASP A 1 181 ? -6.728 -4.288 1.586 1.00 92.94 181 ASP A C 1
ATOM 1441 O O . ASP A 1 181 ? -5.658 -4.392 2.192 1.00 92.94 181 ASP A O 1
ATOM 1445 N N . PHE A 1 182 ? -7.893 -4.416 2.201 1.00 93.25 182 PHE A N 1
ATOM 1446 C CA . PHE A 1 182 ? -8.053 -4.764 3.599 1.00 93.25 182 PHE A CA 1
ATOM 1447 C C . PHE A 1 182 ? -8.019 -6.280 3.813 1.00 93.25 182 PHE A C 1
ATOM 1449 O O . PHE A 1 182 ? -8.821 -7.026 3.252 1.00 93.25 182 PHE A O 1
ATOM 1456 N N . ASP A 1 183 ? -7.129 -6.752 4.690 1.00 93.25 183 ASP A N 1
ATOM 1457 C CA . ASP A 1 183 ? -7.028 -8.179 5.007 1.00 93.25 183 ASP A CA 1
ATOM 1458 C C . ASP A 1 183 ? -8.077 -8.571 6.061 1.00 93.25 183 ASP A C 1
ATOM 1460 O O . ASP A 1 183 ? -7.847 -8.505 7.271 1.00 93.25 183 ASP A O 1
ATOM 1464 N N . LYS A 1 184 ? -9.269 -8.977 5.615 1.00 91.38 184 LYS A N 1
ATOM 1465 C CA . LYS A 1 184 ? -10.372 -9.337 6.523 1.00 91.38 184 LYS A CA 1
ATOM 1466 C C . LYS A 1 184 ? -10.009 -10.435 7.527 1.00 91.38 184 LYS A C 1
ATOM 1468 O O . LYS A 1 184 ? -10.485 -10.395 8.659 1.00 91.38 184 LYS A O 1
ATOM 1473 N N . GLU A 1 185 ? -9.164 -11.390 7.139 1.00 91.81 185 GLU A N 1
ATOM 1474 C CA . GLU A 1 185 ? -8.820 -12.556 7.960 1.00 91.81 185 GLU A CA 1
ATOM 1475 C C . GLU A 1 185 ? -7.920 -12.156 9.131 1.00 91.81 185 GLU A C 1
ATOM 1477 O O . GLU A 1 185 ? -8.075 -12.660 10.245 1.00 91.81 185 GLU A O 1
ATOM 1482 N N . LYS A 1 186 ? -7.033 -11.181 8.914 1.00 94.19 186 LYS A N 1
ATOM 1483 C CA . LYS A 1 186 ? -6.139 -10.658 9.958 1.00 94.19 186 LYS A CA 1
ATOM 1484 C C . LYS A 1 186 ? -6.766 -9.581 10.833 1.00 94.19 186 LYS A C 1
ATOM 1486 O O . LYS A 1 186 ? -6.250 -9.292 11.909 1.00 94.19 186 LYS A O 1
ATOM 1491 N N . ASN A 1 187 ? -7.904 -9.028 10.420 1.00 93.44 187 ASN A N 1
ATOM 1492 C CA . ASN A 1 187 ? -8.601 -7.958 11.134 1.00 93.44 187 ASN A CA 1
ATOM 1493 C C . ASN A 1 187 ? -9.933 -8.391 11.774 1.00 93.44 187 ASN A C 1
ATOM 1495 O O . ASN A 1 187 ? -10.743 -7.545 12.156 1.00 93.44 187 ASN A O 1
ATOM 1499 N N . ILE A 1 188 ? -10.168 -9.696 11.952 1.00 90.69 188 ILE A N 1
ATOM 1500 C CA . ILE A 1 188 ? -11.417 -10.229 12.533 1.00 90.69 188 ILE A CA 1
ATOM 1501 C C . ILE A 1 188 ? -11.734 -9.709 13.947 1.00 90.69 188 ILE A C 1
ATOM 1503 O O . ILE A 1 188 ? -12.889 -9.742 14.360 1.00 90.69 188 ILE A O 1
ATOM 1507 N N . ARG A 1 189 ? -10.725 -9.241 14.697 1.00 89.56 189 ARG A N 1
ATOM 1508 C CA . ARG A 1 189 ? -10.861 -8.766 16.088 1.00 89.56 189 ARG A CA 1
ATOM 1509 C C . ARG A 1 189 ? -10.995 -7.247 16.219 1.00 89.56 189 ARG A C 1
ATOM 1511 O 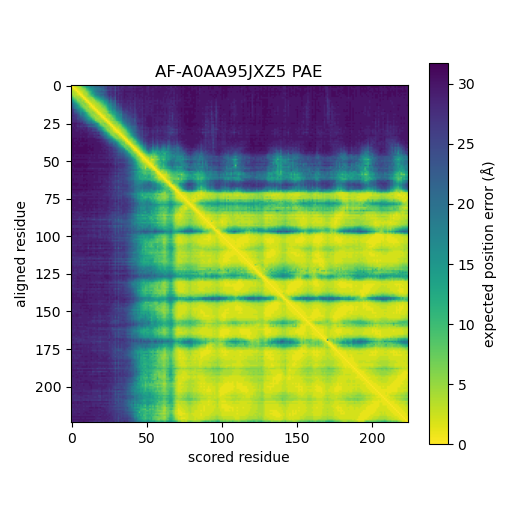O . ARG A 1 189 ? -10.975 -6.754 17.345 1.00 89.56 189 ARG A O 1
ATOM 1518 N N . LEU A 1 190 ? -11.085 -6.506 15.111 1.00 90.31 190 LEU A N 1
ATOM 1519 C CA . LEU A 1 190 ? -11.322 -5.065 15.185 1.00 90.31 190 LEU A CA 1
ATOM 1520 C C . LEU A 1 190 ? -12.704 -4.801 15.806 1.00 90.31 190 LEU A C 1
ATOM 1522 O O . LEU A 1 190 ? -13.693 -5.345 15.308 1.00 90.31 190 LEU A O 1
ATOM 1526 N N . PRO A 1 191 ? -12.787 -4.007 16.891 1.00 91.00 191 PRO A N 1
ATOM 1527 C CA . PRO A 1 191 ? -14.067 -3.638 17.480 1.00 91.00 191 PRO A CA 1
ATOM 1528 C C . PRO A 1 191 ? -14.953 -2.848 16.510 1.00 91.00 191 PRO A C 1
ATOM 1530 O O . PRO A 1 191 ? -14.488 -2.300 15.512 1.00 91.00 191 PRO A O 1
ATOM 1533 N N . VAL A 1 192 ? -16.238 -2.759 16.848 1.00 90.75 192 VAL A N 1
ATOM 1534 C CA . VAL A 1 192 ? -17.179 -1.846 16.188 1.00 90.75 192 VAL A CA 1
ATOM 1535 C C . VAL A 1 192 ? -16.702 -0.407 16.379 1.00 90.75 192 VAL A C 1
ATOM 1537 O O . VAL A 1 192 ? -16.322 -0.003 17.483 1.00 90.75 192 VAL A O 1
ATOM 1540 N N . GLY A 1 193 ? -16.718 0.372 15.301 1.00 90.06 193 GLY A N 1
ATOM 1541 C CA . GLY A 1 193 ? -16.277 1.758 15.312 1.00 90.06 193 GLY A CA 1
ATOM 1542 C C . GLY A 1 193 ? -15.880 2.293 13.942 1.00 90.06 193 GLY A C 1
ATOM 1543 O O . GLY A 1 193 ? -15.834 1.575 12.945 1.00 90.06 193 GLY A O 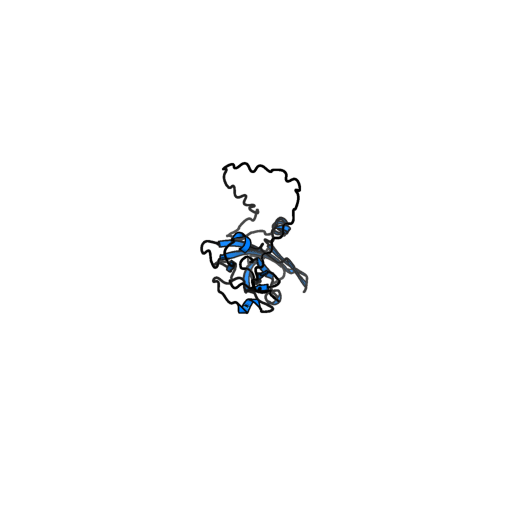1
ATOM 1544 N N . ILE A 1 194 ? -15.563 3.587 13.925 1.00 89.75 194 ILE A N 1
ATOM 1545 C CA . ILE A 1 194 ? -15.025 4.288 12.759 1.00 89.75 194 ILE A CA 1
ATOM 1546 C C . ILE A 1 194 ? -13.546 4.546 13.017 1.00 89.75 194 ILE A C 1
ATOM 1548 O O . ILE A 1 194 ? -13.188 5.125 14.047 1.00 89.75 194 ILE A O 1
ATOM 1552 N N . TYR A 1 195 ? -12.702 4.127 12.085 1.00 90.50 195 TYR A N 1
ATOM 1553 C CA . TYR A 1 195 ? -11.253 4.213 12.170 1.00 90.50 195 TYR A CA 1
ATOM 1554 C C . TYR A 1 195 ? -10.702 4.968 10.975 1.00 90.50 195 TYR A C 1
ATOM 1556 O O . TYR A 1 195 ? -11.137 4.743 9.849 1.00 90.50 195 TYR A O 1
ATOM 1564 N N . PHE A 1 196 ? -9.714 5.823 11.203 1.00 90.25 196 PHE A N 1
ATOM 1565 C CA . PHE A 1 196 ? -9.074 6.552 10.119 1.00 90.25 196 PHE A CA 1
ATOM 1566 C C . PHE A 1 196 ? -7.584 6.765 10.365 1.00 90.25 196 PHE A C 1
ATOM 1568 O O . PHE A 1 196 ? -7.092 6.719 11.495 1.00 90.25 196 PHE A O 1
ATOM 1575 N N . GLY A 1 197 ? -6.855 7.009 9.286 1.00 88.81 197 GLY A N 1
ATOM 1576 C CA . GLY A 1 197 ? -5.434 7.305 9.336 1.00 88.81 197 GLY A CA 1
ATOM 1577 C C . GLY A 1 197 ? -4.842 7.434 7.946 1.00 88.81 197 GLY A C 1
ATOM 1578 O O . GLY A 1 197 ? -5.521 7.254 6.934 1.00 88.81 197 GLY A O 1
ATOM 1579 N N . GLU A 1 198 ? -3.556 7.743 7.908 1.00 90.88 198 GLU A N 1
ATOM 1580 C CA . GLU A 1 198 ? -2.789 7.790 6.674 1.00 90.88 198 GLU A CA 1
ATOM 1581 C C . GLU A 1 198 ? -1.382 7.247 6.898 1.00 90.88 198 GLU A C 1
ATOM 1583 O O . GLU A 1 198 ? -0.838 7.308 8.003 1.00 90.88 198 GLU A O 1
ATOM 1588 N N . PHE A 1 199 ? -0.799 6.715 5.832 1.00 93.38 199 PHE A N 1
ATOM 1589 C CA . PHE A 1 199 ? 0.597 6.306 5.793 1.00 93.38 199 PHE A CA 1
ATOM 1590 C C . PHE A 1 199 ? 1.187 6.603 4.416 1.00 93.38 199 PHE A C 1
ATOM 1592 O O . PHE A 1 199 ? 0.474 6.873 3.447 1.00 93.38 199 PHE A O 1
ATOM 1599 N N . GLU A 1 200 ? 2.510 6.581 4.333 1.00 94.12 200 GLU A N 1
ATOM 1600 C CA . GLU A 1 200 ? 3.245 6.862 3.108 1.00 94.12 200 GLU A CA 1
ATOM 1601 C C . GLU A 1 200 ? 3.851 5.588 2.516 1.00 94.12 200 GLU A C 1
ATOM 1603 O O . GLU A 1 200 ? 4.364 4.721 3.227 1.00 94.12 200 GLU A O 1
ATOM 1608 N N . VAL A 1 201 ? 3.845 5.513 1.191 1.00 95.94 201 VAL A N 1
ATOM 1609 C CA . VAL A 1 201 ? 4.587 4.543 0.387 1.00 95.94 201 VAL A CA 1
ATOM 1610 C C . VAL A 1 201 ? 5.460 5.332 -0.584 1.00 95.94 201 VAL A C 1
ATOM 1612 O O . VAL A 1 201 ? 5.031 6.348 -1.130 1.00 95.94 201 VAL A O 1
ATOM 1615 N N . LEU A 1 202 ? 6.696 4.896 -0.801 1.00 96.44 202 LEU A N 1
ATOM 1616 C CA . LEU A 1 202 ? 7.578 5.474 -1.810 1.00 96.44 202 LEU A CA 1
ATOM 1617 C C . LEU A 1 202 ? 7.663 4.528 -2.997 1.00 96.44 202 LEU A C 1
ATOM 1619 O O . LEU A 1 202 ? 8.068 3.379 -2.835 1.00 96.44 202 LEU A O 1
ATOM 1623 N N . ALA A 1 203 ? 7.328 5.024 -4.182 1.00 95.81 203 ALA A N 1
ATOM 1624 C CA . ALA A 1 203 ? 7.728 4.394 -5.428 1.00 95.81 203 ALA A CA 1
ATOM 1625 C C . ALA A 1 203 ? 9.188 4.757 -5.719 1.00 95.81 203 ALA A C 1
ATOM 1627 O O . ALA A 1 203 ? 9.539 5.937 -5.717 1.00 95.81 203 ALA A O 1
ATOM 1628 N N . VAL A 1 204 ? 10.021 3.753 -5.966 1.00 96.12 204 VAL A N 1
ATOM 1629 C CA . VAL A 1 204 ? 11.458 3.880 -6.237 1.00 96.12 204 VAL A CA 1
ATOM 1630 C C . VAL A 1 204 ? 11.818 3.121 -7.508 1.00 96.12 204 VAL A C 1
ATOM 1632 O O . VAL A 1 204 ? 11.153 2.147 -7.858 1.00 96.12 204 VAL A O 1
ATOM 1635 N N . SER A 1 205 ? 12.877 3.557 -8.185 1.00 94.31 205 SER A N 1
ATOM 1636 C CA . SER A 1 205 ? 13.365 2.928 -9.415 1.00 94.31 205 SER A CA 1
ATOM 1637 C C . SER A 1 205 ? 14.527 1.975 -9.163 1.00 94.31 205 SER A C 1
ATOM 1639 O O . SER A 1 205 ? 15.385 2.225 -8.306 1.00 94.31 205 SER A O 1
ATOM 1641 N N . GLU A 1 206 ? 14.604 0.904 -9.952 1.00 93.19 206 GLU A N 1
ATOM 1642 C CA . GLU A 1 206 ? 15.799 0.060 -9.990 1.00 93.19 206 GLU A CA 1
ATOM 1643 C C . GLU A 1 206 ? 16.978 0.790 -10.651 1.00 93.19 206 GLU A C 1
ATOM 1645 O O . GLU A 1 206 ? 18.109 0.712 -10.158 1.00 93.19 206 GLU A O 1
ATOM 1650 N N . THR A 1 207 ? 16.707 1.543 -11.715 1.00 91.94 207 THR A N 1
ATOM 1651 C CA . THR A 1 207 ? 17.685 2.152 -12.631 1.00 91.94 207 THR A CA 1
ATOM 1652 C C . THR A 1 207 ? 18.008 3.602 -12.262 1.00 91.94 207 THR A C 1
ATOM 1654 O O . THR A 1 207 ? 19.184 3.961 -12.183 1.00 91.94 207 THR A O 1
ATOM 1657 N N . ASP A 1 208 ? 17.001 4.427 -11.954 1.00 91.94 208 ASP A N 1
ATOM 1658 C CA . ASP A 1 208 ? 17.187 5.826 -11.548 1.00 91.94 208 ASP A CA 1
ATOM 1659 C C . ASP A 1 208 ? 17.156 5.991 -10.021 1.00 91.94 208 ASP A C 1
ATOM 1661 O O . ASP A 1 208 ? 16.111 6.162 -9.395 1.00 91.94 208 ASP A O 1
ATOM 1665 N N . LYS A 1 209 ? 18.337 6.027 -9.395 1.00 90.06 209 LYS A N 1
ATOM 1666 C CA . LYS A 1 209 ? 18.460 6.200 -7.936 1.00 90.06 209 LYS A CA 1
ATOM 1667 C C . LYS A 1 209 ? 17.947 7.546 -7.411 1.00 90.06 209 LYS A C 1
ATOM 1669 O O . LYS A 1 209 ? 17.813 7.690 -6.197 1.00 90.06 209 LYS A O 1
ATOM 1674 N N . LYS A 1 210 ? 17.701 8.533 -8.279 1.00 91.56 210 LYS A N 1
ATOM 1675 C CA . LYS A 1 210 ? 17.123 9.830 -7.893 1.00 91.56 210 LYS A CA 1
ATOM 1676 C C . LYS A 1 210 ? 15.603 9.826 -7.967 1.00 91.56 210 LYS A C 1
ATOM 1678 O O . LYS A 1 210 ? 14.977 10.666 -7.321 1.00 91.56 210 LYS A O 1
ATOM 1683 N N . PHE A 1 211 ? 15.012 8.905 -8.725 1.00 92.44 211 PHE A N 1
ATOM 1684 C CA . PHE A 1 211 ? 13.570 8.790 -8.803 1.00 92.44 211 PHE A CA 1
ATOM 1685 C C . PHE A 1 211 ? 13.003 8.293 -7.473 1.00 92.44 211 PHE A C 1
ATOM 1687 O O . PHE A 1 211 ? 13.312 7.202 -6.988 1.00 92.44 211 PHE A O 1
ATOM 1694 N N . SER A 1 212 ? 12.125 9.109 -6.906 1.00 92.94 212 SER A N 1
ATOM 1695 C CA . SER A 1 212 ? 11.275 8.739 -5.788 1.00 92.94 212 SER A CA 1
ATOM 1696 C C . SER A 1 212 ? 9.965 9.500 -5.907 1.00 92.94 212 SER A C 1
ATOM 1698 O O . SER A 1 212 ? 9.965 10.725 -6.052 1.00 92.94 212 SER A O 1
ATOM 1700 N N . LYS A 1 213 ? 8.843 8.786 -5.845 1.00 93.06 213 LYS A N 1
ATOM 1701 C CA . LYS A 1 213 ? 7.507 9.387 -5.827 1.00 93.06 213 LYS A CA 1
ATOM 1702 C C . LYS A 1 213 ? 6.805 8.980 -4.545 1.00 93.06 213 LYS A C 1
ATOM 1704 O O . LYS A 1 213 ? 6.574 7.799 -4.294 1.00 93.06 213 LYS A O 1
ATOM 1709 N N . LYS A 1 214 ? 6.470 9.977 -3.731 1.00 93.31 214 LYS A N 1
ATOM 1710 C CA . LYS A 1 214 ? 5.711 9.780 -2.500 1.00 93.31 214 LYS A CA 1
ATOM 1711 C C . LYS A 1 214 ? 4.238 9.563 -2.827 1.00 93.31 214 LYS A C 1
ATOM 1713 O O . LYS A 1 214 ? 3.645 10.334 -3.576 1.00 93.31 214 LYS A O 1
ATOM 1718 N N . ILE A 1 215 ? 3.663 8.528 -2.232 1.00 91.69 215 ILE A N 1
ATOM 1719 C CA . ILE A 1 215 ? 2.257 8.158 -2.340 1.00 91.69 215 ILE A CA 1
ATOM 1720 C C . ILE A 1 215 ? 1.695 8.182 -0.926 1.00 91.69 215 ILE A C 1
ATOM 1722 O O . ILE A 1 215 ? 2.170 7.457 -0.052 1.00 91.69 215 ILE A O 1
ATOM 1726 N N . LYS A 1 216 ? 0.697 9.029 -0.693 1.00 90.69 216 LYS A N 1
ATOM 1727 C CA . LYS A 1 216 ? -0.018 9.083 0.578 1.00 90.69 216 LYS A CA 1
ATOM 1728 C C . LYS A 1 216 ? -1.276 8.232 0.458 1.00 90.69 216 LYS A C 1
ATOM 1730 O O . LYS A 1 216 ? -2.107 8.492 -0.405 1.00 90.69 216 LYS A O 1
ATOM 1735 N N . VAL A 1 217 ? -1.394 7.225 1.313 1.00 90.06 217 VAL A N 1
ATOM 1736 C CA . VAL A 1 217 ? -2.539 6.316 1.359 1.00 90.06 217 VAL A CA 1
ATOM 1737 C C . VAL A 1 217 ? -3.388 6.701 2.556 1.00 90.06 217 VAL A C 1
ATOM 1739 O O . VAL A 1 217 ? -2.935 6.595 3.697 1.00 90.06 217 VAL A O 1
ATOM 1742 N N . LYS A 1 218 ? -4.617 7.147 2.303 1.00 89.25 218 LYS A N 1
ATOM 1743 C CA . LYS A 1 218 ? -5.602 7.411 3.355 1.00 89.25 218 LYS A CA 1
ATOM 1744 C C . LYS A 1 218 ? -6.480 6.187 3.536 1.00 89.25 218 LYS A C 1
ATOM 1746 O O . LYS A 1 218 ? -6.850 5.535 2.562 1.00 89.25 218 LYS A O 1
ATOM 1751 N N . VAL A 1 219 ? -6.813 5.878 4.779 1.00 90.69 219 VAL A N 1
ATOM 1752 C CA . VAL A 1 219 ? -7.622 4.712 5.125 1.00 90.69 219 VAL A CA 1
ATOM 1753 C C . VAL A 1 219 ? -8.785 5.157 5.993 1.00 90.69 219 VAL A C 1
ATOM 1755 O O . VAL A 1 219 ? -8.575 5.828 7.004 1.00 90.69 219 VAL A O 1
ATOM 1758 N N . LEU A 1 220 ? -9.992 4.753 5.604 1.00 89.94 220 LEU A N 1
ATOM 1759 C CA . LEU A 1 220 ? -11.221 4.899 6.375 1.00 89.94 220 LEU A CA 1
ATOM 1760 C C . LEU A 1 220 ? -11.870 3.521 6.520 1.00 89.94 220 LEU A C 1
ATOM 1762 O O . LEU A 1 220 ? -12.198 2.876 5.525 1.00 89.94 220 LEU A O 1
ATOM 1766 N N . LEU A 1 221 ? -12.058 3.070 7.758 1.00 90.56 221 LEU A N 1
ATOM 1767 C CA . LEU A 1 221 ? -12.766 1.831 8.064 1.00 90.56 221 LEU A CA 1
ATOM 1768 C C . LEU A 1 221 ? -13.995 2.132 8.912 1.00 90.56 221 LEU A C 1
ATOM 1770 O O . LEU A 1 221 ? -13.898 2.777 9.953 1.00 90.56 221 LEU A O 1
ATOM 1774 N N . GLU A 1 222 ? -15.128 1.585 8.508 1.00 90.38 222 GLU A N 1
ATOM 1775 C CA . GLU A 1 222 ? -16.383 1.620 9.244 1.00 90.38 222 GLU A CA 1
ATOM 1776 C C . GLU A 1 222 ? -16.773 0.183 9.577 1.00 90.38 222 GLU A C 1
ATOM 1778 O O . GLU A 1 222 ? -17.042 -0.622 8.686 1.00 90.38 222 GLU A O 1
ATOM 1783 N N . ILE A 1 223 ? -16.752 -0.159 10.861 1.00 88.62 223 ILE A N 1
ATOM 1784 C CA . ILE A 1 223 ? -17.089 -1.487 11.365 1.00 88.62 223 ILE A CA 1
ATOM 1785 C C . ILE A 1 223 ? -18.382 -1.365 12.167 1.00 88.62 223 ILE A C 1
ATOM 1787 O O . ILE A 1 223 ? -18.360 -0.745 13.230 1.00 88.62 223 ILE A O 1
ATOM 1791 N N . ASN A 1 224 ? -19.473 -1.946 11.656 1.00 83.25 224 ASN A N 1
ATOM 1792 C CA . ASN A 1 224 ? -20.809 -1.934 12.266 1.00 83.25 224 ASN A CA 1
ATOM 1793 C C . ASN A 1 224 ? -21.218 -3.308 12.803 1.00 83.25 224 ASN A C 1
ATOM 1795 O O . ASN A 1 224 ? -20.982 -4.322 12.100 1.00 83.25 224 ASN A O 1
#

Foldseek 3Di:
DDDDDDDDDDDDDDDDDDDDDDDDDDDDDDDDDDDDDDDPPPPPPDPQDADVNWRLDDDVVVVVVCPPVLQEWEWEADPNDIDIDKRKDDFPLLVVVDFAKAKAFDDDDFKDWHHAAEADQVQQPDPDAETKMWGWWDFNVDPDTDIFIKTKWWDQDPPTIHYRRYRYHDPDRSGTMMIIGGDCVVCVPPDAGKIWGKGWMWIAGPPDRPDIDIRIHIYIYGHD

Mean predicted aligned error: 14.25 Å

Secondary structure (DSSP, 8-state):
-------------------------------------------------EETTEES---HHHHHTTTTT--EEEEEEETTEEEEE-EE---THHHH-SS-EEEE--S-SSEE---S-B--GGGGGSSS--EEEEEEEEETTSS-EEEEEEEEEEE-STT-EE-TTB---SS-TT--EEEEEE-TTTTTTPPSEEEEEEEEEEEEESS-TT-EEEEEEEEEEEE-

Sequence (224 aa):
MLRFFQPQDKKYILFVLFSILVLAGCGKKIHFSSKNGETTQGETSLNVTHINGFPSNITEQDCAQTIYANECLIVKKNGDNYNSQLFFTPNIAADMKDGPVAFIVPIQPFGIGPQKTFHEQNEIFQEKVGTELKIKLMNKNGTGFYDVFLFAQRYLGYGFNSSINNFATFYTENQAALFIDFDKEKNIRLPVGIYFGEFEVLAVSETDKKFSKKIKVKVLLEIN

Radius of gyration: 26.45 Å; Cα contacts (8 Å, |Δi|>4): 428; chains: 1; bounding box: 46×59×107 Å